Protein AF-A0A9D6FUD6-F1 (afdb_monomer)

Sequence (189 aa):
MKAAEKLMCVLVDCDWGKKNRDLMDQYRVKSYPTVVFADADGKQVEKMKERDAETVRAQIERVAARHTRAATVIDSWDKAQAVGKKEKRPVLYFFSVSNDASKRLETALGDRIVRKARAKFVLVRSEIKKESPDAVRFRVENSATAVVLVLDPREEKPEEKQYRLPPDARTPMAIRDWLDAVLKKFEEK

Structure (mmCIF, N/CA/C/O backbone):
data_AF-A0A9D6FUD6-F1
#
_entry.id   AF-A0A9D6FUD6-F1
#
loop_
_atom_site.group_PDB
_atom_site.id
_atom_site.type_symbol
_atom_site.label_atom_id
_atom_site.label_alt_id
_atom_site.label_comp_id
_atom_site.label_asym_id
_atom_site.label_entity_id
_atom_site.label_seq_id
_atom_site.pdbx_PDB_ins_code
_atom_site.Cartn_x
_atom_site.Cartn_y
_atom_site.Cartn_z
_atom_site.occupancy
_atom_site.B_iso_or_equiv
_atom_site.auth_seq_id
_atom_site.auth_comp_id
_atom_site.auth_asym_id
_atom_site.auth_atom_id
_atom_site.pdbx_PDB_model_num
ATOM 1 N N . MET A 1 1 ? 19.380 13.442 -6.121 1.00 43.19 1 MET A N 1
ATOM 2 C CA . MET A 1 1 ? 19.471 12.067 -6.665 1.00 43.19 1 MET A CA 1
ATOM 3 C C . MET A 1 1 ? 18.487 11.068 -6.015 1.00 43.19 1 MET A C 1
ATOM 5 O O . MET A 1 1 ? 18.811 9.900 -5.898 1.00 43.19 1 MET A O 1
ATOM 9 N N . LYS A 1 2 ? 17.243 11.448 -5.662 1.00 46.12 2 LYS A N 1
ATOM 10 C CA . LYS A 1 2 ? 16.277 10.519 -5.017 1.00 46.12 2 LYS A CA 1
ATOM 11 C C . LYS A 1 2 ? 15.481 9.618 -5.986 1.00 46.12 2 LYS A C 1
ATOM 13 O O . LYS A 1 2 ? 14.791 8.707 -5.547 1.00 46.12 2 LYS A O 1
ATOM 18 N N . ALA A 1 3 ? 15.533 9.873 -7.296 1.00 42.34 3 ALA A N 1
ATOM 19 C CA . ALA A 1 3 ? 14.790 9.089 -8.292 1.00 42.34 3 ALA A CA 1
ATOM 20 C C . ALA A 1 3 ? 15.472 7.751 -8.639 1.00 42.34 3 ALA A C 1
ATOM 22 O O . ALA A 1 3 ? 14.786 6.766 -8.896 1.00 42.34 3 ALA A O 1
ATOM 23 N N . ALA A 1 4 ? 16.809 7.705 -8.595 1.00 50.25 4 ALA A N 1
ATOM 24 C CA . ALA A 1 4 ? 17.592 6.513 -8.927 1.00 50.25 4 ALA A CA 1
ATOM 25 C C . ALA A 1 4 ? 17.364 5.351 -7.944 1.00 50.25 4 ALA A C 1
ATOM 27 O O . ALA A 1 4 ? 17.363 4.203 -8.361 1.00 50.25 4 ALA A O 1
ATOM 28 N N . GLU A 1 5 ? 17.066 5.638 -6.670 1.00 56.66 5 GLU A N 1
ATOM 29 C CA . GLU A 1 5 ? 16.774 4.621 -5.641 1.00 56.66 5 GLU A CA 1
ATOM 30 C C . GLU A 1 5 ? 15.541 3.755 -5.958 1.00 56.66 5 GLU A C 1
ATOM 32 O O . GLU A 1 5 ? 15.365 2.688 -5.376 1.00 56.66 5 GLU A O 1
ATOM 37 N N . LYS A 1 6 ? 14.670 4.203 -6.871 1.00 63.19 6 LYS A N 1
ATOM 38 C CA . LYS A 1 6 ? 13.444 3.492 -7.270 1.00 63.19 6 LYS A CA 1
ATOM 39 C C . LYS A 1 6 ? 13.566 2.782 -8.618 1.00 63.19 6 LYS A C 1
ATOM 41 O O . LYS A 1 6 ? 12.584 2.208 -9.087 1.00 63.19 6 LYS A O 1
ATOM 46 N N . LEU A 1 7 ? 14.735 2.849 -9.251 1.00 69.56 7 LEU A N 1
ATOM 47 C CA . LEU A 1 7 ? 14.994 2.289 -10.570 1.00 69.56 7 LEU A CA 1
ATOM 48 C C . LEU A 1 7 ? 15.981 1.138 -10.440 1.00 69.56 7 LEU A C 1
ATOM 50 O O . LEU A 1 7 ? 17.027 1.266 -9.812 1.00 69.56 7 LEU A O 1
ATOM 54 N N . MET A 1 8 ? 15.651 0.016 -11.068 1.00 78.62 8 MET A N 1
ATOM 55 C CA . MET A 1 8 ? 16.568 -1.106 -11.197 1.00 78.62 8 MET A CA 1
ATOM 56 C C . MET A 1 8 ? 17.149 -1.090 -12.607 1.00 78.62 8 MET A C 1
ATOM 58 O O . MET A 1 8 ? 16.421 -1.264 -13.584 1.00 78.62 8 MET A O 1
ATOM 62 N N . CYS A 1 9 ? 18.457 -0.873 -12.712 1.00 84.62 9 CYS A N 1
ATOM 63 C CA . CYS A 1 9 ? 19.166 -0.978 -13.980 1.00 84.62 9 CYS A CA 1
ATOM 64 C C . CYS A 1 9 ? 19.511 -2.445 -14.239 1.00 84.62 9 CYS A C 1
ATOM 66 O O . CYS A 1 9 ? 20.264 -3.048 -13.477 1.00 84.62 9 CYS A O 1
ATOM 68 N N . VAL A 1 10 ? 18.976 -3.005 -15.321 1.00 86.56 10 VAL A N 1
ATOM 69 C CA . VAL A 1 10 ? 19.297 -4.361 -15.776 1.00 86.56 10 VAL A CA 1
ATOM 70 C C . VAL A 1 10 ? 20.012 -4.253 -17.113 1.00 86.56 10 VAL A C 1
ATOM 72 O O . VAL A 1 10 ? 19.475 -3.689 -18.065 1.00 86.56 10 VAL A O 1
ATOM 75 N N . LEU A 1 11 ? 21.228 -4.789 -17.179 1.00 90.25 11 LEU A N 1
ATOM 76 C CA . LEU A 1 11 ? 21.989 -4.894 -18.416 1.00 90.25 11 LEU A CA 1
ATOM 77 C C . LEU A 1 11 ? 21.809 -6.298 -18.990 1.00 90.25 11 LEU A C 1
ATOM 79 O O . LEU A 1 11 ? 22.054 -7.287 -18.304 1.00 90.25 11 LEU A O 1
ATOM 83 N N . VAL A 1 12 ? 21.381 -6.374 -20.249 1.00 87.56 12 VAL A N 1
ATOM 84 C CA . VAL A 1 12 ? 21.186 -7.641 -20.961 1.00 87.56 12 VAL A CA 1
ATOM 85 C C . VAL A 1 12 ? 22.207 -7.731 -22.086 1.00 87.56 12 VAL A C 1
ATOM 87 O O . VAL A 1 12 ? 22.145 -6.972 -23.055 1.00 87.56 12 VAL A O 1
ATOM 90 N N . ASP A 1 13 ? 23.142 -8.670 -21.957 1.00 89.25 13 ASP A N 1
ATOM 91 C CA . ASP A 1 13 ? 24.074 -9.009 -23.029 1.00 89.25 13 ASP A CA 1
ATOM 92 C C . ASP A 1 13 ? 23.329 -9.772 -24.129 1.00 89.25 13 ASP A C 1
ATOM 94 O O . ASP A 1 13 ? 22.829 -10.877 -23.917 1.00 89.25 13 ASP A O 1
ATOM 98 N N . CYS A 1 14 ? 23.236 -9.160 -25.301 1.00 83.19 14 CYS A N 1
ATOM 99 C CA . CYS A 1 14 ? 22.593 -9.757 -26.463 1.00 83.19 14 CYS A CA 1
ATOM 100 C C . CYS A 1 14 ? 23.589 -10.492 -27.376 1.00 83.19 14 CYS A C 1
ATOM 102 O O . CYS A 1 14 ? 23.147 -11.178 -28.293 1.00 83.19 14 CYS A O 1
ATOM 104 N N . ASP A 1 15 ? 24.905 -10.329 -27.168 1.00 83.88 15 ASP A N 1
ATOM 105 C CA . ASP A 1 15 ? 26.002 -10.872 -27.989 1.00 83.88 15 ASP A CA 1
ATOM 106 C C . ASP A 1 15 ? 25.659 -10.975 -29.489 1.00 83.88 15 ASP A C 1
ATOM 108 O O . ASP A 1 15 ? 25.590 -12.063 -30.061 1.00 83.88 15 ASP A O 1
ATOM 112 N N . TRP A 1 16 ? 25.321 -9.841 -30.116 1.00 76.19 16 TRP A N 1
ATOM 113 C CA . TRP A 1 16 ? 24.935 -9.773 -31.538 1.00 76.19 16 TRP A CA 1
AT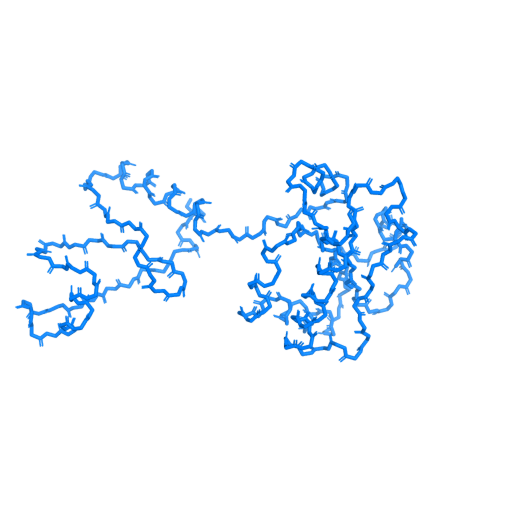OM 114 C C . TRP A 1 16 ? 23.818 -10.748 -31.952 1.00 76.19 16 TRP A C 1
ATOM 116 O O . TRP A 1 16 ? 23.803 -11.281 -33.061 1.00 76.19 16 TRP A O 1
ATOM 126 N N . GLY A 1 17 ? 22.874 -11.006 -31.051 1.00 72.44 17 GLY A N 1
ATOM 127 C CA . GLY A 1 17 ? 21.794 -11.957 -31.260 1.00 72.44 17 GLY A CA 1
ATOM 128 C C . GLY A 1 17 ? 22.189 -13.407 -31.007 1.00 72.44 17 GLY A C 1
ATOM 129 O O . GLY A 1 17 ? 21.528 -14.290 -31.537 1.00 72.44 17 GLY A O 1
ATOM 130 N N . LYS A 1 18 ? 23.244 -13.706 -30.246 1.00 82.88 18 LYS A N 1
ATOM 131 C CA . LYS A 1 18 ? 23.592 -15.085 -29.845 1.00 82.88 18 LYS A CA 1
ATOM 132 C C . LYS A 1 18 ? 23.085 -15.447 -28.452 1.00 82.88 18 LYS A C 1
ATOM 134 O O . LYS A 1 18 ? 22.844 -16.622 -28.190 1.00 82.88 18 LYS A O 1
ATOM 139 N N . LYS A 1 19 ? 22.879 -14.457 -27.583 1.00 87.00 19 LYS A N 1
ATOM 140 C CA . LYS A 1 19 ? 22.374 -14.635 -26.214 1.00 87.00 19 LYS A CA 1
ATOM 141 C C . LYS A 1 19 ? 21.053 -13.900 -26.025 1.00 87.00 19 LYS A C 1
ATOM 143 O O . LYS A 1 19 ? 20.823 -12.884 -26.674 1.00 87.00 19 LYS A O 1
ATOM 148 N N . ASN A 1 20 ? 20.210 -14.405 -25.120 1.00 89.56 20 ASN A N 1
ATOM 149 C CA . ASN A 1 20 ? 18.960 -13.753 -24.703 1.00 89.56 20 ASN A CA 1
ATOM 150 C C . ASN A 1 20 ? 18.047 -13.352 -25.885 1.00 89.56 20 ASN A C 1
ATOM 152 O O . ASN A 1 20 ? 17.456 -12.269 -25.892 1.00 89.56 20 ASN A O 1
ATOM 156 N N . ARG A 1 21 ? 17.977 -14.204 -26.923 1.00 89.19 21 ARG A N 1
ATOM 157 C CA . ARG A 1 21 ? 17.174 -13.954 -28.13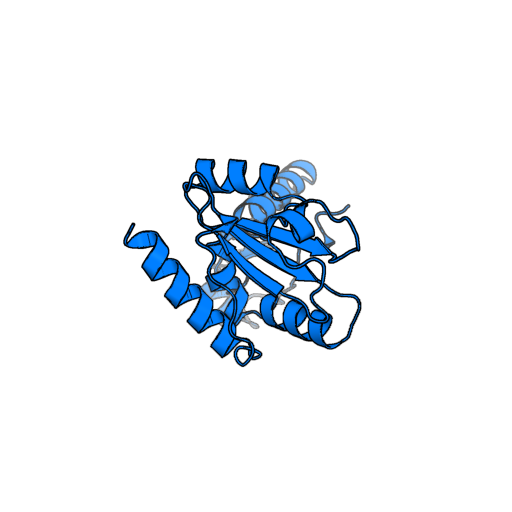7 1.00 89.19 21 ARG A CA 1
ATOM 158 C C . ARG A 1 21 ? 15.698 -13.741 -27.816 1.00 89.19 21 ARG A C 1
ATOM 160 O O . ARG A 1 21 ? 15.069 -12.868 -28.393 1.00 89.19 21 ARG A O 1
ATOM 167 N N . ASP A 1 22 ? 15.182 -14.497 -26.858 1.00 90.56 22 ASP A N 1
ATOM 168 C CA . ASP A 1 22 ? 13.833 -14.375 -26.315 1.00 90.56 22 ASP A CA 1
ATOM 169 C C . ASP A 1 22 ? 13.545 -12.960 -25.791 1.00 90.56 22 ASP A C 1
ATOM 171 O O . ASP A 1 22 ? 12.539 -12.354 -26.161 1.00 90.56 22 ASP A O 1
ATOM 175 N N . LEU A 1 23 ? 14.463 -12.386 -25.007 1.00 89.56 23 LEU A N 1
ATOM 176 C CA . LEU A 1 23 ? 14.340 -11.012 -24.519 1.00 89.56 23 LEU A CA 1
ATOM 177 C C . LEU A 1 23 ? 14.492 -9.995 -25.658 1.00 89.56 23 LEU A C 1
ATOM 179 O O . LEU A 1 23 ? 13.765 -9.000 -25.698 1.00 89.56 23 LEU A O 1
ATOM 183 N N . MET A 1 24 ? 15.396 -10.233 -26.613 1.00 91.62 24 MET A N 1
ATOM 184 C CA . MET A 1 24 ? 15.522 -9.373 -27.794 1.00 91.62 24 MET A CA 1
ATOM 185 C C . MET A 1 24 ? 14.231 -9.325 -28.610 1.00 91.62 24 MET A C 1
ATOM 187 O O . MET A 1 24 ? 13.814 -8.237 -29.014 1.00 91.62 24 MET A O 1
ATOM 191 N N . ASP A 1 25 ? 13.590 -10.471 -28.820 1.00 90.50 25 ASP A N 1
ATOM 192 C CA . ASP A 1 25 ? 12.333 -10.583 -29.551 1.00 90.50 25 ASP A CA 1
ATOM 193 C C . ASP A 1 25 ? 11.188 -9.936 -28.763 1.00 90.50 25 ASP A C 1
ATOM 195 O O . ASP A 1 25 ? 10.468 -9.086 -29.302 1.00 90.50 25 ASP A O 1
ATOM 199 N N . GLN A 1 26 ? 11.079 -10.238 -27.461 1.00 89.81 26 GLN A N 1
ATOM 200 C CA . GLN A 1 26 ? 10.089 -9.652 -26.549 1.00 89.81 26 GLN A CA 1
ATOM 201 C C . GLN A 1 26 ? 10.134 -8.120 -26.572 1.00 89.81 26 GLN A C 1
ATOM 203 O O . GLN A 1 26 ? 9.099 -7.460 -26.696 1.00 89.81 26 GLN A O 1
ATOM 208 N N . TYR A 1 27 ? 11.333 -7.543 -26.489 1.00 93.19 27 TYR A N 1
ATOM 209 C CA . TYR A 1 27 ? 11.537 -6.095 -26.469 1.00 93.19 27 TYR A CA 1
ATOM 210 C C . TYR A 1 27 ? 11.788 -5.492 -27.857 1.00 93.19 27 TYR A C 1
ATOM 212 O O . TYR A 1 27 ? 12.014 -4.283 -27.992 1.00 93.19 27 TYR A O 1
ATOM 220 N N . ARG A 1 28 ? 11.716 -6.296 -28.924 1.00 91.56 28 ARG A N 1
ATOM 221 C CA . ARG A 1 28 ? 11.938 -5.892 -30.322 1.00 91.56 28 ARG A CA 1
ATOM 222 C C . ARG A 1 28 ? 13.239 -5.098 -30.499 1.00 91.56 28 ARG A C 1
ATOM 224 O O . ARG A 1 28 ? 13.215 -3.970 -31.011 1.00 91.56 28 ARG A O 1
ATOM 231 N N . VAL A 1 29 ? 14.350 -5.620 -29.994 1.00 90.75 29 VAL A N 1
ATOM 232 C CA . VAL A 1 29 ? 15.679 -4.999 -30.086 1.00 90.75 29 VAL A CA 1
ATOM 233 C C . VAL A 1 29 ? 16.227 -5.209 -31.498 1.00 90.75 29 VAL A C 1
ATOM 235 O O . VAL A 1 29 ? 16.479 -6.335 -31.905 1.00 90.75 29 VAL A O 1
ATOM 238 N N . LYS A 1 30 ? 16.388 -4.118 -32.259 1.00 88.56 30 LYS A N 1
ATOM 239 C CA . LYS A 1 30 ? 16.867 -4.149 -33.658 1.00 88.56 30 LYS A CA 1
ATOM 240 C C . LYS A 1 30 ? 18.259 -3.546 -33.852 1.00 88.56 30 LYS A C 1
ATOM 242 O O . LYS A 1 30 ? 18.863 -3.728 -34.901 1.00 88.56 30 LYS A O 1
ATOM 247 N N . SER A 1 31 ? 18.745 -2.792 -32.872 1.00 88.50 31 SER A N 1
ATOM 248 C CA . SER A 1 31 ? 20.039 -2.115 -32.910 1.00 88.50 31 SER A CA 1
ATOM 249 C C . SER A 1 31 ? 20.580 -1.929 -31.495 1.00 88.50 31 SER A C 1
ATOM 251 O O . SER A 1 31 ? 19.843 -2.035 -30.509 1.00 88.50 31 SER A O 1
ATOM 253 N N . TYR A 1 32 ? 21.876 -1.651 -31.392 1.00 88.12 32 TYR A N 1
ATOM 254 C CA . TYR A 1 32 ? 22.571 -1.517 -30.116 1.00 88.12 32 TYR A CA 1
ATOM 255 C C . TYR A 1 32 ? 23.221 -0.128 -29.976 1.00 88.12 32 TYR A C 1
ATOM 257 O O . TYR A 1 32 ? 23.707 0.417 -30.967 1.00 88.12 32 TYR A O 1
ATOM 265 N N . PRO A 1 33 ? 23.273 0.450 -28.759 1.00 89.12 33 PRO A N 1
ATOM 266 C CA . PRO A 1 33 ? 22.489 0.075 -27.581 1.00 89.12 33 PRO A CA 1
ATOM 267 C C . PRO A 1 33 ? 21.002 0.454 -27.734 1.00 89.12 33 PRO A C 1
ATOM 269 O O . PRO A 1 33 ? 20.679 1.523 -28.259 1.00 89.12 33 PRO A O 1
ATOM 272 N N . THR A 1 34 ? 20.109 -0.399 -27.221 1.00 91.19 34 THR A N 1
ATOM 273 C CA . THR A 1 34 ? 18.678 -0.101 -27.027 1.00 91.19 34 THR A CA 1
ATOM 274 C C . THR A 1 34 ? 18.387 -0.060 -25.530 1.00 91.19 34 THR A C 1
ATOM 276 O O . THR A 1 34 ? 18.654 -1.032 -24.830 1.00 91.19 34 THR A O 1
ATOM 279 N N . VAL A 1 35 ? 17.814 1.043 -25.043 1.00 92.88 35 VAL A N 1
ATOM 280 C CA . VAL A 1 35 ? 17.357 1.171 -23.651 1.00 92.88 35 VAL A CA 1
ATOM 281 C C . VAL A 1 35 ? 15.838 1.079 -23.618 1.00 92.88 35 VAL A C 1
ATOM 283 O O . VAL A 1 35 ? 15.136 1.787 -24.349 1.00 92.88 35 VAL A O 1
ATOM 286 N N . VAL A 1 36 ? 15.338 0.189 -22.767 1.00 93.12 36 VAL A N 1
ATOM 287 C CA . VAL A 1 36 ? 13.915 -0.092 -22.606 1.00 93.12 36 VAL A CA 1
ATOM 288 C C . VAL A 1 36 ? 13.519 0.184 -21.167 1.00 93.12 36 VAL A C 1
ATOM 290 O O . VAL A 1 36 ? 14.191 -0.246 -20.235 1.00 93.12 36 VAL A O 1
ATOM 293 N N . PHE A 1 37 ? 12.405 0.881 -20.996 1.00 91.50 37 PHE A N 1
ATOM 294 C CA . PHE A 1 37 ? 11.730 1.002 -19.720 1.00 91.50 37 PHE A CA 1
ATOM 295 C C . PHE A 1 37 ? 10.680 -0.100 -19.622 1.00 91.50 37 PHE A C 1
ATOM 297 O O . PHE A 1 37 ? 9.814 -0.214 -20.497 1.00 91.50 37 PHE A O 1
ATOM 304 N N . ALA A 1 38 ? 10.742 -0.891 -18.557 1.00 89.25 38 ALA A N 1
ATOM 305 C CA . ALA A 1 38 ? 9.766 -1.927 -18.247 1.00 89.25 38 ALA A CA 1
ATOM 306 C C . ALA A 1 38 ? 9.099 -1.651 -16.893 1.00 89.25 38 ALA A C 1
ATOM 308 O O . ALA A 1 38 ? 9.692 -1.014 -16.019 1.00 89.25 38 ALA A O 1
ATOM 309 N N . ASP A 1 39 ? 7.858 -2.105 -16.732 1.00 84.19 39 ASP A N 1
ATOM 310 C CA . ASP A 1 39 ? 7.190 -2.114 -15.432 1.00 84.19 39 ASP A CA 1
ATOM 311 C C . ASP A 1 39 ? 7.641 -3.301 -14.559 1.00 84.19 39 ASP A C 1
ATOM 313 O O . ASP A 1 39 ? 8.484 -4.114 -14.941 1.00 84.19 39 ASP A O 1
ATOM 317 N N . ALA A 1 40 ? 7.078 -3.399 -13.352 1.00 78.94 40 ALA A N 1
ATOM 318 C CA . ALA A 1 40 ? 7.427 -4.441 -12.388 1.00 78.94 40 ALA A CA 1
ATOM 319 C C . ALA A 1 40 ? 7.023 -5.866 -12.816 1.00 78.94 40 ALA A C 1
ATOM 321 O O . ALA A 1 40 ? 7.523 -6.825 -12.231 1.00 78.94 40 ALA A O 1
ATOM 322 N N . ASP A 1 41 ? 6.127 -6.011 -13.798 1.00 76.38 41 ASP A N 1
ATOM 323 C CA . ASP A 1 41 ? 5.726 -7.302 -14.365 1.00 76.38 41 ASP A CA 1
ATOM 324 C C . ASP A 1 41 ? 6.567 -7.639 -15.627 1.00 76.38 41 ASP A C 1
ATOM 326 O O . ASP A 1 41 ? 6.327 -8.651 -16.282 1.00 76.38 41 ASP A O 1
ATOM 330 N N . GLY A 1 42 ? 7.573 -6.817 -15.972 1.00 81.12 42 GLY A N 1
ATOM 331 C CA . GLY A 1 42 ? 8.452 -7.025 -17.129 1.00 81.12 42 GLY A CA 1
ATOM 332 C C . GLY A 1 42 ? 7.824 -6.620 -18.464 1.00 81.12 42 GLY A C 1
ATOM 333 O O . GLY A 1 42 ? 8.332 -6.969 -19.531 1.00 81.12 42 GLY A O 1
ATOM 334 N N . LYS A 1 43 ? 6.709 -5.882 -18.445 1.00 86.75 43 LYS A N 1
ATOM 335 C CA . LYS A 1 43 ? 6.096 -5.376 -19.670 1.00 86.75 43 LYS A CA 1
ATOM 336 C C . LYS A 1 43 ? 6.798 -4.092 -20.084 1.00 86.75 43 LYS A C 1
ATOM 338 O O . LYS A 1 43 ? 6.934 -3.160 -19.294 1.00 86.75 43 LYS A O 1
ATOM 343 N N . GLN A 1 44 ? 7.203 -4.016 -21.350 1.00 91.25 44 GLN A N 1
ATOM 344 C CA . GLN A 1 44 ? 7.734 -2.781 -21.915 1.00 91.25 44 GLN A CA 1
ATOM 345 C C . GLN A 1 44 ? 6.698 -1.654 -21.815 1.00 91.25 44 GLN A C 1
ATOM 347 O O . GLN A 1 44 ? 5.609 -1.759 -22.383 1.00 91.25 44 GLN A O 1
ATOM 352 N N . VAL A 1 45 ? 7.074 -0.557 -21.161 1.00 90.81 45 VAL A N 1
ATOM 353 C CA . VAL A 1 45 ? 6.265 0.666 -21.088 1.00 90.81 45 VAL A CA 1
ATOM 354 C C . VAL A 1 45 ? 6.732 1.709 -22.095 1.00 90.81 45 VAL A C 1
ATOM 356 O O . VAL A 1 45 ? 5.907 2.370 -22.719 1.00 90.81 45 VAL A O 1
ATOM 359 N N . GLU A 1 46 ? 8.044 1.830 -22.317 1.00 91.75 46 GLU A N 1
ATOM 360 C CA . GLU A 1 46 ? 8.595 2.778 -23.287 1.00 91.75 46 GLU A CA 1
ATOM 361 C C . GLU A 1 46 ? 10.003 2.375 -23.754 1.00 91.75 46 GLU A C 1
ATOM 363 O O . GLU A 1 46 ? 10.687 1.591 -23.101 1.00 91.75 46 GLU A O 1
ATOM 368 N N . LYS A 1 47 ? 10.455 2.927 -24.885 1.00 92.69 47 LYS A N 1
ATOM 369 C CA . LYS A 1 47 ? 11.860 2.906 -25.315 1.00 92.69 47 LYS A CA 1
ATOM 370 C C . LYS A 1 47 ? 12.464 4.295 -25.169 1.00 92.69 47 LYS A C 1
ATOM 372 O O . LYS A 1 47 ? 11.777 5.297 -25.379 1.00 92.69 47 LYS A O 1
ATOM 377 N N . MET A 1 48 ? 13.740 4.353 -24.815 1.00 91.56 48 MET A N 1
ATOM 378 C CA . MET A 1 48 ? 14.478 5.611 -24.783 1.00 91.56 48 MET A CA 1
ATOM 379 C C . MET A 1 48 ? 14.550 6.197 -26.196 1.00 91.56 48 MET A C 1
ATOM 381 O O . MET A 1 48 ? 14.892 5.481 -27.139 1.00 91.56 48 MET A O 1
ATOM 385 N N . LYS A 1 49 ? 14.174 7.469 -26.344 1.00 87.25 49 LYS A N 1
ATOM 386 C CA . LYS A 1 49 ? 14.094 8.125 -27.660 1.00 87.25 49 LYS A CA 1
ATOM 387 C C . LYS A 1 49 ? 15.384 8.843 -28.030 1.00 87.25 49 LYS A C 1
ATOM 389 O O . LYS A 1 49 ? 15.821 8.768 -29.172 1.00 87.25 49 LYS A O 1
ATOM 394 N N . GLU A 1 50 ? 15.989 9.500 -27.051 1.00 89.38 50 GLU A N 1
ATOM 395 C CA . GLU A 1 50 ? 17.147 10.371 -27.228 1.00 89.38 50 GLU A CA 1
ATOM 396 C C . GLU A 1 50 ? 18.237 10.004 -26.221 1.00 89.38 50 GLU A C 1
ATOM 398 O O . GLU A 1 50 ? 18.001 9.234 -25.289 1.00 89.38 50 GLU A O 1
ATOM 403 N N . ARG A 1 51 ? 19.460 10.484 -26.459 1.00 86.38 51 ARG A N 1
ATOM 404 C CA .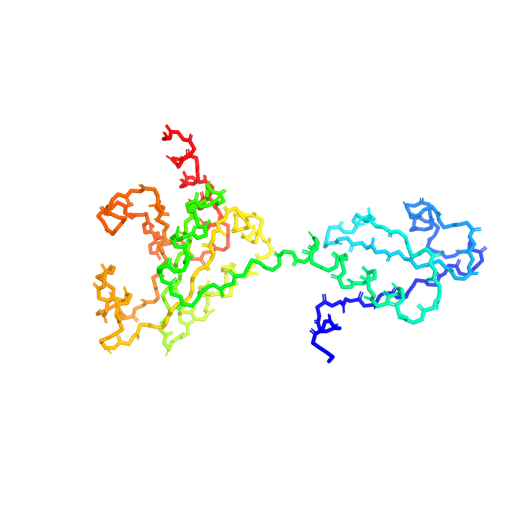 ARG A 1 51 ? 20.643 10.136 -25.653 1.00 86.38 51 ARG A CA 1
ATOM 405 C C . ARG A 1 51 ? 21.219 11.317 -24.884 1.00 86.38 51 ARG A C 1
ATOM 407 O O . ARG A 1 51 ? 22.214 11.136 -24.187 1.00 86.38 51 ARG A O 1
ATOM 414 N N . ASP A 1 52 ? 20.639 12.505 -25.017 1.00 91.75 52 ASP A N 1
ATOM 415 C CA . ASP A 1 52 ? 21.081 13.642 -24.227 1.00 91.75 52 ASP A CA 1
ATOM 416 C C . ASP A 1 52 ? 20.664 13.458 -22.759 1.00 91.75 52 ASP A C 1
ATOM 418 O O . ASP A 1 52 ? 19.624 12.877 -22.436 1.00 91.75 52 ASP A O 1
ATOM 422 N N . ALA A 1 53 ? 21.519 13.915 -21.849 1.00 86.25 53 ALA A N 1
ATOM 423 C CA . ALA A 1 53 ? 21.353 13.631 -20.431 1.00 86.25 53 ALA A CA 1
ATOM 424 C C . ALA A 1 53 ? 20.075 14.255 -19.841 1.00 86.25 53 ALA A C 1
ATOM 426 O O . ALA A 1 53 ? 19.469 13.663 -18.943 1.00 86.25 53 ALA A O 1
ATOM 427 N N . GLU A 1 54 ? 19.653 15.423 -20.332 1.00 88.00 54 GLU A N 1
ATOM 428 C CA . GLU A 1 54 ? 18.491 16.140 -19.803 1.00 88.00 54 GLU A CA 1
ATOM 429 C C . GLU A 1 54 ? 17.177 15.475 -20.222 1.00 88.00 54 GLU A C 1
ATOM 431 O O . GLU A 1 54 ? 16.335 15.193 -19.366 1.00 88.00 54 GLU A O 1
ATOM 436 N N . THR A 1 55 ? 17.023 15.120 -21.497 1.00 86.94 55 THR A N 1
ATOM 437 C CA . THR A 1 55 ? 15.848 14.410 -22.014 1.00 86.94 55 THR A CA 1
ATOM 438 C C . THR A 1 55 ? 15.764 13.007 -21.444 1.00 86.94 55 THR A C 1
ATOM 440 O O . THR A 1 55 ? 14.676 12.571 -21.062 1.00 86.94 55 THR A O 1
ATOM 443 N N . VAL A 1 56 ? 16.893 12.299 -21.311 1.00 88.81 56 VAL A N 1
ATOM 444 C CA . VAL A 1 56 ? 16.915 10.979 -20.664 1.00 88.81 56 VAL A CA 1
ATOM 445 C C . VAL A 1 56 ? 16.435 11.097 -19.223 1.00 88.81 56 VAL A C 1
ATOM 447 O O . VAL A 1 56 ? 15.561 10.336 -18.802 1.00 88.81 56 VAL A O 1
ATOM 450 N N . ARG A 1 57 ? 16.936 12.082 -18.471 1.00 86.69 57 ARG A N 1
ATOM 451 C CA . ARG A 1 57 ? 16.486 12.332 -17.101 1.00 86.69 57 ARG A CA 1
ATOM 452 C C . ARG A 1 57 ? 14.991 12.655 -17.046 1.00 86.69 57 ARG A C 1
ATOM 454 O O . ARG A 1 57 ? 14.278 12.039 -16.255 1.00 86.69 57 ARG A O 1
ATOM 461 N N . ALA A 1 58 ? 14.505 13.568 -17.884 1.00 87.56 58 ALA A N 1
ATOM 462 C CA . ALA A 1 58 ? 13.092 13.941 -17.925 1.00 87.56 58 ALA A CA 1
ATOM 463 C C . ALA A 1 58 ? 12.196 12.746 -18.296 1.00 87.56 58 ALA A C 1
ATOM 465 O O . ALA A 1 58 ? 11.127 12.546 -17.710 1.00 87.56 58 ALA A O 1
ATOM 466 N N . GLN A 1 59 ? 12.643 11.905 -19.232 1.00 89.25 59 GLN A N 1
ATOM 467 C CA . GLN A 1 59 ? 11.942 10.686 -19.618 1.00 89.25 59 GLN A CA 1
ATOM 468 C C . GLN A 1 59 ? 11.892 9.688 -18.456 1.00 89.25 59 GLN A C 1
ATOM 470 O O . GLN A 1 59 ? 10.812 9.173 -18.162 1.00 89.25 59 GLN A O 1
ATOM 475 N N . ILE A 1 60 ? 13.015 9.461 -17.766 1.00 87.00 60 ILE A N 1
ATOM 476 C CA . ILE A 1 60 ? 13.087 8.608 -16.575 1.00 87.00 60 ILE A CA 1
ATOM 477 C C . ILE A 1 60 ? 12.115 9.103 -15.500 1.00 87.00 60 ILE A C 1
ATOM 479 O O . ILE A 1 60 ? 11.306 8.320 -15.003 1.00 87.00 60 ILE A O 1
ATOM 483 N N . GLU A 1 61 ? 12.157 10.393 -15.158 1.00 84.00 61 GLU A N 1
ATOM 484 C CA . GLU A 1 61 ? 11.296 10.985 -14.129 1.00 84.00 61 GLU A CA 1
ATOM 485 C C . GLU A 1 61 ? 9.810 10.835 -14.492 1.00 84.00 61 GLU A C 1
ATOM 487 O O . GLU A 1 61 ? 8.996 10.434 -13.657 1.00 84.00 61 GLU A O 1
ATOM 492 N N . ARG A 1 62 ? 9.452 11.059 -15.761 1.00 85.38 62 ARG A N 1
ATOM 493 C CA . ARG A 1 62 ? 8.083 10.891 -16.265 1.00 85.38 62 ARG A CA 1
ATOM 494 C C . ARG A 1 62 ? 7.620 9.433 -16.240 1.00 85.38 62 ARG A C 1
ATOM 496 O O . ARG A 1 62 ? 6.485 9.161 -15.843 1.00 85.38 62 ARG A O 1
ATOM 503 N N . VAL A 1 63 ? 8.461 8.498 -16.684 1.00 84.81 63 VAL A N 1
ATOM 504 C CA . VAL A 1 63 ? 8.154 7.058 -16.673 1.00 84.81 63 VAL A CA 1
ATOM 505 C C . VAL A 1 63 ? 7.998 6.574 -15.236 1.00 84.81 63 VAL A C 1
ATOM 507 O O . VAL A 1 63 ? 7.002 5.924 -14.917 1.00 84.81 63 VAL A O 1
ATOM 510 N N . ALA A 1 64 ? 8.912 6.960 -14.346 1.00 79.19 64 ALA A N 1
ATOM 511 C CA . ALA A 1 64 ? 8.809 6.673 -12.925 1.00 79.19 64 ALA A CA 1
ATOM 512 C C . ALA A 1 64 ? 7.500 7.239 -12.350 1.00 79.19 64 ALA A C 1
ATOM 514 O O . ALA A 1 64 ? 6.722 6.490 -11.769 1.00 79.19 64 ALA A O 1
ATOM 515 N N . ALA A 1 65 ? 7.159 8.507 -12.576 1.00 73.25 65 ALA A N 1
ATOM 516 C CA . ALA A 1 65 ? 5.909 9.078 -12.063 1.00 73.25 65 ALA A CA 1
ATOM 517 C C . ALA A 1 65 ? 4.647 8.318 -12.528 1.00 73.25 65 ALA A C 1
ATOM 519 O O . ALA A 1 65 ? 3.682 8.191 -11.774 1.00 73.25 65 ALA A O 1
ATOM 520 N N . ARG A 1 66 ? 4.649 7.785 -13.757 1.00 74.56 66 ARG A N 1
ATOM 521 C CA . ARG A 1 66 ? 3.514 7.035 -14.321 1.00 74.56 66 ARG A CA 1
ATOM 522 C C . ARG A 1 66 ? 3.445 5.583 -13.850 1.00 74.56 66 ARG A C 1
ATOM 524 O O . ARG A 1 66 ? 2.344 5.075 -13.647 1.00 74.56 66 ARG A O 1
ATOM 531 N N . HIS A 1 67 ? 4.592 4.927 -13.683 1.00 72.31 67 HIS A N 1
ATOM 532 C CA . HIS A 1 67 ? 4.671 3.473 -13.496 1.00 72.31 67 HIS A CA 1
ATOM 533 C C . HIS A 1 67 ? 5.176 3.050 -12.114 1.00 72.31 67 HIS A C 1
ATOM 535 O O . HIS A 1 67 ? 4.751 2.019 -11.599 1.00 72.31 67 HIS A O 1
ATOM 541 N N . THR A 1 68 ? 5.967 3.881 -11.436 1.00 60.84 68 THR A N 1
ATOM 542 C CA . THR A 1 68 ? 6.132 3.803 -9.980 1.00 60.84 68 THR A CA 1
ATOM 543 C C . THR A 1 68 ? 5.013 4.582 -9.298 1.00 60.84 68 THR A C 1
ATOM 545 O O . THR A 1 68 ? 5.244 5.572 -8.610 1.00 60.84 68 THR A O 1
ATOM 548 N N . ARG A 1 69 ? 3.769 4.094 -9.407 1.00 53.59 69 ARG A N 1
ATOM 549 C CA . ARG A 1 69 ? 2.755 4.399 -8.385 1.00 53.59 69 ARG A CA 1
ATOM 550 C C . ARG A 1 69 ? 3.134 3.653 -7.105 1.00 53.59 69 ARG A C 1
ATOM 552 O O . ARG A 1 69 ? 2.457 2.725 -6.670 1.00 53.59 69 ARG A O 1
ATOM 559 N N . ALA A 1 70 ? 4.242 4.053 -6.484 1.00 52.62 70 ALA A N 1
ATOM 560 C CA . ALA A 1 70 ? 4.345 3.908 -5.048 1.00 52.62 70 ALA A CA 1
ATOM 561 C C . ALA A 1 70 ? 3.180 4.737 -4.516 1.00 52.62 70 ALA A C 1
ATOM 563 O O . ALA A 1 70 ? 3.182 5.954 -4.673 1.00 52.62 70 ALA A O 1
ATOM 564 N N . ALA A 1 71 ? 2.134 4.067 -4.039 1.00 56.59 71 ALA A N 1
ATOM 565 C CA . ALA A 1 71 ? 0.997 4.742 -3.448 1.00 56.59 71 ALA A CA 1
ATOM 566 C C . ALA A 1 71 ? 1.535 5.767 -2.445 1.00 56.59 71 ALA A C 1
ATOM 568 O O . ALA A 1 71 ? 2.246 5.392 -1.510 1.00 56.59 71 ALA A O 1
ATOM 569 N N . THR A 1 72 ? 1.302 7.051 -2.725 1.00 63.97 72 THR A N 1
ATOM 570 C CA . THR A 1 72 ? 1.767 8.138 -1.873 1.00 63.97 72 THR A CA 1
ATOM 571 C C . THR A 1 72 ? 1.164 7.902 -0.502 1.00 63.97 72 THR A C 1
ATOM 573 O O . THR A 1 72 ? -0.056 7.918 -0.355 1.00 63.97 72 THR A O 1
ATOM 576 N N . VAL A 1 73 ? 2.018 7.596 0.471 1.00 78.56 73 VAL A N 1
ATOM 577 C CA . VAL A 1 73 ? 1.595 7.462 1.859 1.00 78.56 73 VAL A CA 1
ATOM 578 C C . VAL A 1 73 ? 1.398 8.876 2.379 1.00 78.56 73 VAL A C 1
ATOM 580 O O . VAL A 1 73 ? 2.342 9.663 2.418 1.00 78.56 73 VAL A O 1
ATOM 583 N N . ILE A 1 74 ? 0.154 9.202 2.696 1.00 87.56 74 ILE A N 1
ATOM 584 C CA . ILE A 1 74 ? -0.260 10.479 3.262 1.00 87.56 74 ILE A CA 1
ATOM 585 C C . ILE A 1 74 ? -0.085 10.408 4.785 1.00 87.56 74 ILE A C 1
ATOM 587 O O . ILE A 1 74 ? -0.197 9.341 5.389 1.00 87.56 74 ILE A O 1
ATOM 591 N N . ASP A 1 75 ? 0.246 11.543 5.390 1.00 84.19 75 ASP A N 1
ATOM 592 C CA . ASP A 1 75 ? 0.634 11.685 6.796 1.00 84.19 75 ASP A CA 1
ATOM 593 C C . ASP A 1 75 ? -0.521 12.070 7.736 1.00 84.19 75 ASP A C 1
ATOM 595 O O . ASP A 1 75 ? -0.331 12.058 8.950 1.00 84.19 75 ASP A O 1
ATOM 599 N N . SER A 1 76 ? -1.707 12.391 7.206 1.00 88.56 76 SER A N 1
ATOM 600 C CA . SER A 1 76 ? -2.893 12.721 8.004 1.00 88.56 76 SER A CA 1
ATOM 601 C C . SER A 1 76 ? -4.203 12.299 7.343 1.00 88.56 76 SER A C 1
ATOM 603 O O . SER A 1 76 ? -4.296 12.189 6.111 1.00 88.56 76 SER A O 1
ATOM 605 N N . TRP A 1 77 ? -5.244 12.128 8.162 1.00 92.00 77 TRP A N 1
ATOM 606 C CA . TRP A 1 77 ? -6.592 11.864 7.667 1.00 92.00 77 TRP A CA 1
ATOM 607 C C . TRP A 1 77 ? -7.105 12.959 6.726 1.00 92.00 77 TRP A C 1
ATOM 609 O O . TRP A 1 77 ? -7.584 12.640 5.643 1.00 92.00 77 TRP A O 1
ATOM 619 N N . ASP A 1 78 ? -7.003 14.238 7.093 1.00 92.06 78 ASP A N 1
ATOM 620 C CA . ASP A 1 78 ? -7.674 15.313 6.343 1.00 92.06 78 ASP A CA 1
ATOM 621 C C . ASP A 1 78 ? -7.166 15.416 4.898 1.00 92.06 78 ASP A C 1
ATOM 623 O O . ASP A 1 78 ? -7.945 15.539 3.947 1.00 92.06 78 ASP A O 1
ATOM 627 N N . LYS A 1 79 ? -5.848 15.272 4.706 1.00 91.75 79 LYS A N 1
ATOM 628 C CA . LYS A 1 79 ? -5.245 15.211 3.368 1.00 91.75 79 LYS A CA 1
ATOM 629 C C . LYS A 1 79 ? -5.719 13.972 2.612 1.00 91.75 79 LYS A C 1
ATOM 631 O O . LYS A 1 79 ? -6.037 14.054 1.425 1.00 91.75 79 LYS A O 1
ATOM 636 N N . ALA A 1 80 ? -5.785 12.827 3.286 1.00 93.00 80 ALA A N 1
ATOM 637 C CA . ALA A 1 80 ? -6.211 11.579 2.673 1.00 93.00 80 ALA A CA 1
ATOM 638 C C . ALA A 1 80 ? -7.688 11.583 2.291 1.00 93.00 80 ALA A C 1
ATOM 640 O O . ALA A 1 80 ? -8.040 11.068 1.234 1.00 93.00 80 ALA A O 1
ATOM 641 N N . GLN A 1 81 ? -8.537 12.219 3.095 1.00 94.19 81 GLN A N 1
ATOM 642 C CA . GLN A 1 81 ? -9.947 12.410 2.802 1.00 94.19 81 GLN A CA 1
ATOM 643 C C . GLN A 1 81 ? -10.126 13.302 1.575 1.00 94.19 81 GLN A C 1
ATOM 645 O O . GLN A 1 81 ? -10.897 12.957 0.681 1.00 94.19 81 GLN A O 1
ATOM 650 N N . ALA A 1 82 ? -9.392 14.415 1.487 1.00 92.75 82 ALA A N 1
ATOM 651 C CA . ALA A 1 82 ? -9.440 15.296 0.323 1.00 92.75 82 ALA A CA 1
ATOM 652 C C . ALA A 1 82 ? -9.025 14.562 -0.966 1.00 92.75 82 ALA A C 1
ATOM 654 O O . ALA A 1 82 ? -9.722 14.639 -1.981 1.00 92.75 82 ALA A O 1
ATOM 655 N N . VAL A 1 83 ? -7.930 13.794 -0.915 1.00 90.88 83 VAL A N 1
ATOM 656 C CA . VAL A 1 83 ? -7.470 12.973 -2.047 1.00 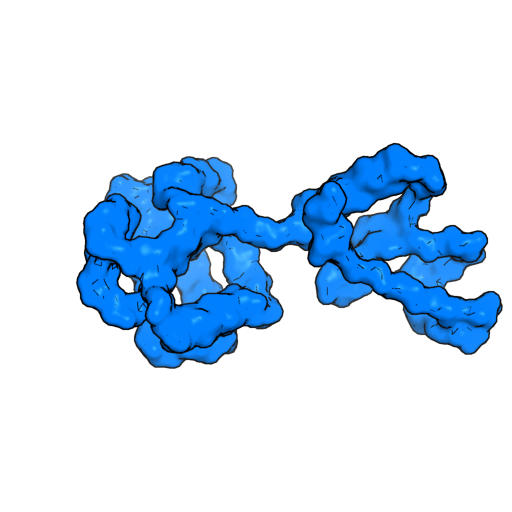90.88 83 VAL A CA 1
ATOM 657 C C . VAL A 1 83 ? -8.477 11.870 -2.371 1.00 90.88 83 VAL A C 1
ATOM 659 O O . VAL A 1 83 ? -8.835 11.699 -3.532 1.00 90.88 83 VAL A O 1
ATOM 662 N N . GLY A 1 84 ? -8.989 11.164 -1.365 1.00 92.19 84 GLY A N 1
ATOM 663 C CA . GLY A 1 84 ? -9.965 10.089 -1.528 1.00 92.19 84 GLY A CA 1
ATOM 664 C C . GLY A 1 84 ? -11.280 10.566 -2.146 1.00 92.19 84 GLY A C 1
ATOM 665 O O . GLY A 1 84 ? -11.800 9.908 -3.045 1.00 92.19 84 GLY A O 1
ATOM 666 N N . LYS A 1 85 ? -11.775 11.750 -1.753 1.00 92.94 85 LYS A N 1
ATOM 667 C CA . LYS A 1 85 ? -12.934 12.405 -2.386 1.00 92.94 85 LYS A CA 1
ATOM 668 C C . LYS A 1 85 ? -12.648 12.763 -3.845 1.00 92.94 85 LYS A C 1
ATOM 670 O O . LYS A 1 85 ? -13.460 12.461 -4.717 1.00 92.94 85 LYS A O 1
ATOM 675 N N . LYS A 1 86 ? -11.488 13.369 -4.123 1.00 91.31 86 LYS A N 1
ATOM 676 C CA . LYS A 1 86 ? -11.088 13.790 -5.476 1.00 91.31 86 LYS A CA 1
ATOM 677 C C . LYS A 1 86 ? -10.903 12.605 -6.426 1.00 91.31 86 LYS A C 1
ATOM 679 O O . LYS A 1 86 ? -11.345 12.660 -7.569 1.00 91.31 86 LYS A O 1
ATOM 684 N N . GLU A 1 87 ? -10.242 11.549 -5.964 1.00 88.75 87 GLU A N 1
ATOM 685 C CA . GLU A 1 87 ? -9.939 10.360 -6.764 1.00 88.75 87 GLU A CA 1
ATOM 686 C C . GLU A 1 87 ? -11.050 9.304 -6.730 1.00 88.75 87 GLU A C 1
ATOM 688 O O . GLU A 1 87 ? -10.949 8.313 -7.449 1.00 88.75 87 GLU A O 1
ATOM 693 N N . LYS A 1 88 ? -12.103 9.505 -5.923 1.00 92.00 88 LYS A N 1
ATOM 694 C CA . LYS A 1 88 ? -13.191 8.540 -5.682 1.00 92.00 88 LYS A CA 1
ATOM 695 C C . LYS A 1 88 ? -12.671 7.169 -5.235 1.00 92.00 88 LYS A C 1
ATOM 697 O O . LYS A 1 88 ? -13.120 6.132 -5.713 1.00 92.00 88 LYS A O 1
ATOM 702 N N . ARG A 1 89 ? -11.696 7.168 -4.326 1.00 92.94 89 ARG A N 1
ATOM 703 C CA . ARG A 1 89 ? -11.034 5.953 -3.834 1.00 92.94 89 ARG A CA 1
ATOM 704 C C . ARG A 1 89 ? -11.166 5.836 -2.320 1.00 92.94 89 ARG A C 1
ATOM 706 O O . ARG A 1 89 ? -11.019 6.850 -1.638 1.00 92.94 89 ARG A O 1
ATOM 713 N N . PRO A 1 90 ? -11.370 4.622 -1.784 1.00 95.56 90 PRO A N 1
ATOM 714 C CA . PRO A 1 90 ? -11.363 4.407 -0.345 1.00 95.56 90 PRO A CA 1
ATOM 715 C C . PRO A 1 90 ? -9.982 4.693 0.252 1.00 95.56 90 PRO A C 1
ATOM 717 O O . PRO A 1 90 ? -8.948 4.575 -0.418 1.00 95.56 90 PRO A O 1
ATOM 720 N N . VAL A 1 91 ? -9.963 5.045 1.534 1.00 95.81 91 VAL A N 1
ATOM 721 C CA . VAL A 1 91 ? -8.738 5.304 2.293 1.00 95.81 91 VAL A CA 1
ATOM 722 C C . VAL A 1 91 ? -8.375 4.054 3.087 1.00 95.81 91 VAL A C 1
ATOM 724 O O . VAL A 1 91 ? -9.187 3.576 3.870 1.00 95.81 91 VAL A O 1
ATOM 727 N N . LEU A 1 92 ? -7.162 3.531 2.905 1.00 96.19 92 LEU A N 1
ATOM 728 C CA . LEU A 1 92 ? -6.581 2.468 3.723 1.00 96.19 92 LEU A CA 1
ATOM 729 C C . LEU A 1 92 ? -5.616 3.097 4.732 1.00 96.19 92 LEU A C 1
ATOM 731 O O . LEU A 1 92 ? -4.538 3.576 4.372 1.00 96.19 92 LEU A O 1
ATOM 735 N N . TYR A 1 93 ? -6.017 3.080 5.996 1.00 95.81 93 TYR A N 1
A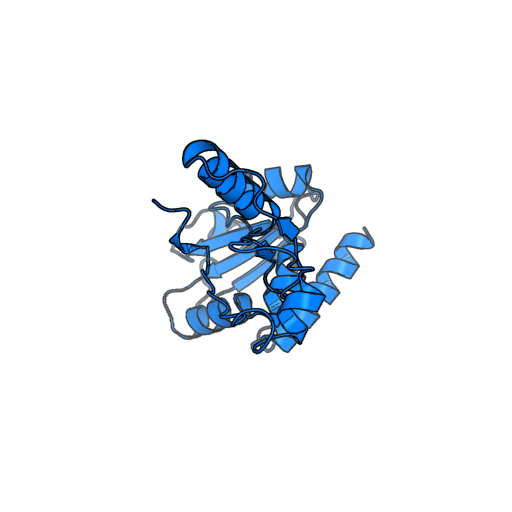TOM 736 C CA . TYR A 1 93 ? -5.310 3.695 7.106 1.00 95.81 93 TYR A CA 1
ATOM 737 C C . TYR A 1 93 ? -4.566 2.638 7.919 1.00 95.81 93 TYR A C 1
ATOM 739 O O . TYR A 1 93 ? -5.180 1.731 8.481 1.00 95.81 93 TYR A O 1
ATOM 747 N N . PHE A 1 94 ? -3.244 2.764 8.012 1.00 94.88 94 PHE A N 1
ATOM 748 C CA . PHE A 1 94 ? -2.404 1.941 8.872 1.00 94.88 94 PHE A CA 1
ATOM 749 C C . PHE A 1 94 ? -1.932 2.723 10.101 1.00 94.88 94 PHE A C 1
ATOM 751 O O . PHE A 1 94 ? -1.129 3.651 10.003 1.00 94.88 94 PHE A O 1
ATOM 758 N N . PHE A 1 95 ? -2.409 2.306 11.267 1.00 94.56 95 PHE A N 1
ATOM 759 C CA . PHE A 1 95 ? -1.952 2.777 12.564 1.00 94.56 95 PHE A CA 1
ATOM 760 C C . PHE A 1 95 ? -0.887 1.825 13.108 1.00 94.56 95 PHE A C 1
ATOM 762 O O . PHE A 1 95 ? -1.199 0.693 13.483 1.00 94.56 95 PHE A O 1
ATOM 769 N N . SER A 1 96 ? 0.371 2.262 13.143 1.00 92.88 96 SER A N 1
ATOM 770 C CA . SER A 1 96 ? 1.493 1.449 13.617 1.00 92.88 96 SER A CA 1
ATOM 771 C C . SER A 1 96 ? 1.752 1.627 15.109 1.00 92.88 96 SER A C 1
ATOM 773 O O . SER A 1 96 ? 1.602 2.723 15.641 1.00 92.88 96 SER A O 1
ATOM 775 N N . VAL A 1 97 ? 2.237 0.571 15.758 1.00 92.38 97 VAL A N 1
ATOM 776 C CA . VAL A 1 97 ? 2.776 0.607 17.128 1.00 92.38 97 VAL A CA 1
ATOM 777 C C . VAL A 1 97 ? 4.241 0.180 17.065 1.00 92.38 97 VAL A C 1
ATOM 779 O O . VAL A 1 97 ? 4.616 -0.608 16.196 1.00 92.38 97 VAL A O 1
ATOM 782 N N . SER A 1 98 ? 5.084 0.670 17.968 1.00 89.88 98 SER A N 1
ATOM 783 C CA . SER A 1 98 ? 6.508 0.314 18.021 1.00 89.88 98 SER A CA 1
ATOM 784 C C . SER A 1 98 ? 6.738 -1.102 18.591 1.00 89.88 98 SER A C 1
ATOM 786 O O . SER A 1 98 ? 7.334 -1.275 19.647 1.00 89.88 98 SER A O 1
ATOM 788 N N . ASN A 1 99 ? 6.242 -2.134 17.896 1.00 89.94 99 ASN A N 1
ATOM 789 C CA . ASN A 1 99 ? 6.430 -3.549 18.233 1.00 89.94 99 ASN A CA 1
ATOM 790 C C . ASN A 1 99 ? 6.586 -4.442 16.984 1.00 89.94 99 ASN A C 1
ATOM 792 O O . ASN A 1 99 ? 6.296 -4.039 15.853 1.00 89.94 99 ASN A O 1
ATOM 796 N N . ASP A 1 100 ? 7.044 -5.680 17.180 1.00 90.06 100 ASP A N 1
ATOM 797 C CA . ASP A 1 100 ? 7.334 -6.599 16.071 1.00 90.06 100 ASP A CA 1
ATOM 798 C C . ASP A 1 100 ? 6.081 -7.068 15.328 1.00 90.06 100 ASP A C 1
ATOM 800 O O . ASP A 1 100 ? 6.120 -7.277 14.114 1.00 90.06 100 ASP A O 1
ATOM 804 N N . ALA A 1 101 ? 4.947 -7.179 16.021 1.00 87.81 101 ALA A N 1
ATOM 805 C CA . ALA A 1 101 ? 3.671 -7.503 15.389 1.00 87.81 101 ALA A CA 1
ATOM 806 C C . ALA A 1 101 ? 3.269 -6.436 14.354 1.00 87.81 101 ALA A C 1
ATOM 808 O O . ALA A 1 101 ? 2.847 -6.775 13.247 1.00 87.81 101 ALA A O 1
ATOM 809 N N . SER A 1 102 ? 3.461 -5.155 14.681 1.00 90.56 102 SER A N 1
ATOM 810 C CA . SER A 1 102 ? 3.232 -4.031 13.771 1.00 90.56 102 SER A CA 1
ATOM 811 C C . SER A 1 102 ? 4.158 -4.087 12.556 1.00 90.56 102 SER A C 1
ATOM 813 O O . SER A 1 102 ? 3.686 -3.970 11.427 1.00 90.56 102 SER A O 1
ATOM 815 N N . LYS A 1 103 ? 5.459 -4.347 12.756 1.00 90.12 103 LYS A N 1
ATOM 816 C CA . LYS A 1 103 ? 6.435 -4.477 11.655 1.00 90.12 103 LYS A CA 1
ATOM 817 C C . LYS A 1 103 ? 6.103 -5.633 10.710 1.00 90.12 103 LYS A C 1
ATOM 819 O O . LYS A 1 103 ? 6.221 -5.495 9.493 1.00 90.12 103 LYS A O 1
ATOM 824 N N . ARG A 1 104 ? 5.665 -6.775 11.251 1.00 89.88 104 ARG A N 1
ATOM 825 C CA . ARG A 1 104 ? 5.225 -7.930 10.448 1.00 89.88 104 ARG A CA 1
ATOM 826 C C . ARG A 1 104 ? 3.994 -7.589 9.616 1.00 89.88 104 ARG A C 1
ATOM 828 O O . ARG A 1 104 ? 3.965 -7.903 8.430 1.00 89.88 104 ARG A O 1
ATOM 835 N N . LEU A 1 105 ? 3.012 -6.909 10.209 1.00 91.44 105 LEU A N 1
ATOM 836 C CA . LEU A 1 105 ? 1.818 -6.473 9.487 1.00 91.44 105 LEU A CA 1
ATOM 837 C C . LEU A 1 105 ? 2.156 -5.455 8.391 1.00 91.44 105 LEU A C 1
ATOM 839 O O . LEU A 1 105 ? 1.662 -5.570 7.274 1.00 91.44 105 LEU A O 1
ATOM 843 N N . GLU A 1 106 ? 3.042 -4.504 8.679 1.00 90.56 106 GLU A N 1
ATOM 844 C CA . GLU A 1 106 ? 3.536 -3.545 7.691 1.00 90.56 106 GLU A CA 1
ATOM 845 C C . GLU A 1 106 ? 4.252 -4.247 6.528 1.00 90.56 106 GLU A C 1
ATOM 847 O O . GLU A 1 106 ? 4.014 -3.933 5.360 1.00 90.56 106 GLU A O 1
ATOM 852 N N . THR A 1 107 ? 5.071 -5.254 6.840 1.00 89.44 107 THR A N 1
ATOM 853 C CA . THR A 1 107 ? 5.754 -6.082 5.839 1.00 89.44 107 THR A CA 1
ATOM 854 C C . THR A 1 107 ? 4.741 -6.827 4.971 1.00 89.44 107 THR A C 1
ATOM 856 O O . THR A 1 107 ? 4.846 -6.788 3.747 1.00 89.44 107 THR A O 1
ATOM 859 N N . ALA A 1 108 ? 3.713 -7.432 5.574 1.00 91.19 108 ALA A N 1
ATOM 860 C CA . ALA A 1 108 ? 2.650 -8.122 4.845 1.00 91.19 108 ALA A CA 1
ATOM 861 C C . ALA A 1 108 ? 1.832 -7.163 3.961 1.00 91.19 108 ALA A C 1
ATOM 863 O O . ALA A 1 108 ? 1.536 -7.486 2.813 1.00 91.19 108 ALA A O 1
ATOM 864 N N . LEU A 1 109 ? 1.541 -5.945 4.432 1.00 90.12 109 LEU A N 1
ATOM 865 C CA . LEU A 1 109 ? 0.926 -4.885 3.620 1.00 90.12 109 LEU A CA 1
ATOM 866 C C . LEU A 1 109 ? 1.824 -4.424 2.463 1.00 90.12 109 LEU A C 1
ATOM 868 O O . LEU A 1 109 ? 1.335 -3.870 1.473 1.00 90.12 109 LEU A O 1
ATOM 872 N N . GLY A 1 110 ? 3.139 -4.595 2.601 1.00 87.19 110 GLY A N 1
ATOM 873 C CA . GLY A 1 110 ? 4.153 -4.325 1.588 1.00 87.19 110 GLY A CA 1
ATOM 874 C C . GLY A 1 110 ? 4.403 -5.477 0.615 1.00 87.19 110 GLY A C 1
ATOM 875 O O . GLY A 1 110 ? 5.166 -5.273 -0.335 1.00 87.19 110 GLY A O 1
ATOM 876 N N . ASP A 1 111 ? 3.779 -6.639 0.810 1.00 90.06 111 ASP A N 1
ATOM 877 C CA . ASP A 1 111 ? 3.958 -7.826 -0.027 1.00 90.06 111 ASP A CA 1
ATOM 878 C C . ASP A 1 111 ? 3.472 -7.603 -1.469 1.00 90.06 111 ASP A C 1
ATOM 880 O O . ASP A 1 111 ? 2.529 -6.847 -1.724 1.00 90.06 111 ASP A O 1
ATOM 884 N N . ARG A 1 112 ? 4.107 -8.273 -2.441 1.00 84.25 112 ARG A N 1
ATOM 885 C CA . ARG A 1 112 ? 3.787 -8.132 -3.871 1.00 84.25 112 ARG A CA 1
ATOM 886 C C . ARG A 1 112 ? 2.320 -8.443 -4.178 1.00 84.25 112 ARG A C 1
ATOM 888 O O . ARG A 1 112 ? 1.725 -7.756 -5.008 1.00 84.25 112 ARG A O 1
ATOM 895 N N . ILE A 1 113 ? 1.744 -9.447 -3.521 1.00 87.12 113 ILE A N 1
ATOM 896 C CA . ILE A 1 113 ? 0.358 -9.875 -3.734 1.00 87.12 113 ILE A CA 1
ATOM 897 C C . ILE A 1 113 ? -0.610 -8.812 -3.201 1.00 87.12 113 ILE A C 1
ATOM 899 O O . ILE A 1 113 ? -1.590 -8.478 -3.866 1.00 87.12 113 ILE A O 1
ATOM 903 N N . VAL A 1 114 ? -0.294 -8.207 -2.052 1.00 90.81 114 VAL A N 1
ATOM 904 C CA . VAL A 1 114 ? -1.119 -7.154 -1.440 1.00 90.81 114 VAL A CA 1
ATOM 905 C C . VAL A 1 114 ? -0.991 -5.831 -2.190 1.00 90.81 114 VAL A C 1
ATOM 907 O O . VAL A 1 114 ? -1.977 -5.108 -2.325 1.00 90.81 114 VAL A O 1
ATOM 910 N N . ARG A 1 115 ? 0.187 -5.509 -2.744 1.00 85.38 115 ARG A N 1
ATOM 911 C CA . ARG A 1 115 ? 0.433 -4.247 -3.468 1.00 85.38 115 ARG A CA 1
ATOM 912 C C . ARG A 1 115 ? -0.590 -3.970 -4.567 1.00 85.38 115 ARG A C 1
ATOM 914 O O . ARG A 1 115 ? -1.001 -2.819 -4.701 1.00 85.38 115 ARG A O 1
ATOM 921 N N . LYS A 1 116 ? -1.003 -4.990 -5.331 1.00 85.06 116 LYS A N 1
ATOM 922 C CA . LYS A 1 116 ? -1.979 -4.827 -6.425 1.00 85.06 116 LYS A CA 1
ATOM 923 C C . LYS A 1 116 ? -3.360 -4.418 -5.894 1.00 85.06 116 LYS A C 1
ATOM 925 O O . LYS A 1 116 ? -3.936 -3.465 -6.411 1.00 85.06 116 LYS A O 1
ATOM 930 N N . ALA A 1 117 ? -3.848 -5.054 -4.826 1.00 90.00 117 ALA A N 1
ATOM 931 C CA . ALA A 1 117 ? -5.099 -4.660 -4.167 1.00 90.00 117 ALA A CA 1
ATOM 932 C C . ALA A 1 117 ? -4.969 -3.277 -3.505 1.00 90.00 117 ALA A C 1
ATOM 934 O O . ALA A 1 117 ? -5.776 -2.379 -3.734 1.00 90.00 117 ALA A O 1
ATOM 935 N N . ARG A 1 118 ? -3.877 -3.061 -2.766 1.00 90.38 118 ARG A N 1
ATOM 936 C CA . ARG A 1 118 ? -3.557 -1.815 -2.062 1.00 90.38 118 ARG A CA 1
ATOM 937 C C . ARG A 1 118 ? -3.481 -0.596 -2.986 1.00 90.38 118 ARG A C 1
ATOM 939 O O . ARG A 1 118 ? -3.861 0.498 -2.583 1.00 90.38 118 ARG A O 1
ATOM 946 N N . ALA A 1 119 ? -3.024 -0.766 -4.227 1.00 88.62 119 ALA A N 1
ATOM 947 C CA . ALA A 1 119 ? -2.933 0.309 -5.217 1.00 88.62 119 ALA A CA 1
ATOM 948 C C . ALA A 1 119 ? -4.290 0.930 -5.592 1.00 88.62 119 ALA A C 1
ATOM 950 O O . ALA A 1 119 ? -4.309 1.974 -6.237 1.00 88.62 119 ALA A O 1
ATOM 951 N N . LYS A 1 120 ? -5.409 0.327 -5.176 1.00 91.25 120 LYS A N 1
ATOM 952 C CA . LYS A 1 120 ? -6.768 0.853 -5.350 1.00 91.25 120 LYS A CA 1
ATOM 953 C C . LYS A 1 120 ? -7.189 1.802 -4.216 1.00 91.25 120 LYS A C 1
ATOM 955 O O . LYS A 1 120 ? -8.142 2.553 -4.378 1.00 91.25 120 LYS A O 1
ATOM 960 N N . PHE A 1 121 ? -6.398 1.902 -3.144 1.00 93.88 121 PHE A N 1
ATOM 961 C CA . PHE A 1 121 ? -6.677 2.718 -1.955 1.00 93.88 121 PHE A CA 1
ATOM 962 C C . PHE A 1 121 ? -5.733 3.917 -1.820 1.00 93.88 121 PHE A C 1
ATOM 964 O O . PHE A 1 121 ? -4.551 3.833 -2.168 1.00 93.88 121 PHE A O 1
ATOM 971 N N . VAL A 1 122 ? -6.233 5.020 -1.270 1.00 93.38 122 VAL A N 1
ATOM 972 C CA . VAL A 1 122 ? -5.386 6.108 -0.762 1.00 93.38 122 VAL A CA 1
ATOM 973 C C . VAL A 1 122 ? -4.744 5.633 0.538 1.00 93.38 122 VAL A C 1
ATOM 975 O O . VAL A 1 122 ? -5.454 5.183 1.431 1.00 93.38 122 VAL A O 1
ATOM 978 N N . LEU A 1 123 ? -3.416 5.683 0.646 1.00 93.44 123 LEU A N 1
ATOM 979 C CA . LEU A 1 123 ? -2.715 5.129 1.807 1.00 93.44 123 LEU A CA 1
ATOM 980 C C . LEU A 1 123 ? -2.413 6.197 2.835 1.00 93.44 123 LEU A C 1
ATOM 982 O O . LEU A 1 123 ? -1.865 7.242 2.493 1.00 93.44 123 LEU A O 1
ATOM 986 N N . VAL A 1 124 ? -2.692 5.884 4.094 1.00 93.88 124 VAL A N 1
ATOM 987 C CA . VAL A 1 124 ? -2.346 6.733 5.234 1.00 93.88 124 VAL A CA 1
ATOM 988 C C . VAL A 1 124 ? -1.586 5.912 6.243 1.00 93.88 124 VAL A C 1
ATOM 990 O O . VAL A 1 124 ? -1.909 4.744 6.478 1.00 93.88 124 VAL A O 1
ATOM 993 N N . ARG A 1 125 ? -0.571 6.525 6.839 1.00 92.19 125 ARG A N 1
ATOM 994 C CA . ARG A 1 125 ? 0.167 5.929 7.941 1.00 92.19 125 ARG A CA 1
ATOM 995 C C . ARG A 1 125 ? 0.288 6.926 9.075 1.00 92.19 125 ARG A C 1
ATOM 997 O O . ARG A 1 125 ? 0.791 8.025 8.871 1.00 92.19 125 ARG A O 1
ATOM 1004 N N . SER A 1 126 ? -0.051 6.474 10.273 1.00 91.81 126 SER A N 1
ATOM 1005 C CA . SER A 1 126 ? 0.217 7.214 11.504 1.00 91.81 126 SER A CA 1
ATOM 1006 C C . SER A 1 126 ? 0.693 6.262 12.593 1.00 91.81 126 SER A C 1
ATOM 1008 O O . SER A 1 126 ? 0.392 5.070 12.575 1.00 91.81 126 SER A O 1
ATOM 1010 N N . GLU A 1 127 ? 1.462 6.777 13.543 1.00 90.94 127 GLU A N 1
ATOM 1011 C CA . GLU A 1 127 ? 1.857 6.021 14.728 1.00 90.94 127 GLU A CA 1
ATOM 1012 C C . GLU A 1 127 ? 0.824 6.228 15.841 1.00 90.94 127 GLU A C 1
ATOM 1014 O O . GLU A 1 127 ? 0.383 7.355 16.075 1.00 90.94 127 GLU A O 1
ATOM 1019 N N . ILE A 1 128 ? 0.446 5.153 16.536 1.00 90.19 128 ILE A N 1
ATOM 1020 C CA . ILE A 1 128 ? -0.403 5.236 17.725 1.00 90.19 128 ILE A CA 1
ATOM 1021 C C . ILE A 1 128 ? 0.453 5.787 18.861 1.00 90.19 128 ILE A C 1
ATOM 1023 O O . ILE A 1 128 ? 1.284 5.086 19.438 1.00 90.19 128 ILE A O 1
ATOM 1027 N N . LYS A 1 129 ? 0.248 7.066 19.164 1.00 86.06 129 LYS A N 1
ATOM 1028 C CA . LYS A 1 129 ? 0.789 7.738 20.345 1.00 86.06 129 LYS A CA 1
ATOM 1029 C C . LYS A 1 129 ? -0.362 8.237 21.195 1.00 86.06 129 LYS A C 1
ATOM 1031 O O . LYS A 1 129 ? -1.426 8.568 20.666 1.00 86.06 129 LYS A O 1
ATOM 1036 N N . LYS A 1 130 ? -0.119 8.333 22.503 1.00 75.12 130 LYS A N 1
ATOM 1037 C CA . LYS A 1 130 ? -1.008 9.056 23.412 1.00 75.12 130 LYS A CA 1
ATOM 1038 C C . LYS A 1 130 ? -1.221 10.461 22.831 1.00 75.12 130 LYS A C 1
ATOM 1040 O O . LYS A 1 130 ? -0.244 11.096 22.448 1.00 75.12 130 LYS A O 1
ATOM 1045 N N . GLU A 1 131 ? -2.480 10.874 22.689 1.00 79.12 131 GLU A N 1
ATOM 1046 C CA . GLU A 1 131 ? -2.888 12.176 22.122 1.00 79.12 131 GLU A CA 1
ATOM 1047 C C . GLU A 1 131 ? -2.631 12.372 20.615 1.00 79.12 131 GLU A C 1
ATOM 1049 O O . GLU A 1 131 ? -2.726 13.490 20.114 1.00 79.12 131 GLU A O 1
ATOM 1054 N N . SER A 1 132 ? -2.369 11.309 19.845 1.00 85.88 132 SER A N 1
ATOM 1055 C CA . SER A 1 132 ? -2.391 11.419 18.379 1.00 85.88 132 SER A CA 1
ATOM 1056 C C . SER A 1 132 ? -3.812 11.784 17.906 1.00 85.88 132 SER A C 1
ATOM 1058 O O . SER A 1 132 ? -4.736 11.007 18.170 1.00 85.88 132 SER A O 1
ATOM 1060 N N . PRO A 1 133 ? -4.014 12.918 17.197 1.00 89.56 133 PRO A N 1
ATOM 1061 C CA . PRO A 1 133 ? -5.349 13.374 16.800 1.00 89.56 133 PRO A CA 1
ATOM 1062 C C . PRO A 1 133 ? -6.114 12.328 15.987 1.00 89.56 133 PRO A C 1
ATOM 1064 O O . PRO A 1 133 ? -7.280 12.051 16.263 1.00 89.56 133 PRO A O 1
ATOM 1067 N N . ASP A 1 134 ? -5.429 11.685 15.039 1.00 91.00 134 ASP A N 1
ATOM 1068 C CA . ASP A 1 134 ? -6.014 10.627 14.219 1.00 91.00 134 ASP A CA 1
ATOM 1069 C C . ASP A 1 134 ? -6.297 9.369 15.054 1.00 91.00 134 ASP A C 1
ATOM 1071 O O . ASP A 1 134 ? -7.352 8.755 14.906 1.00 91.00 134 ASP A O 1
ATOM 1075 N N . ALA A 1 135 ? -5.411 8.997 15.986 1.00 90.69 135 ALA A N 1
ATOM 1076 C CA . ALA A 1 135 ? -5.655 7.830 16.831 1.00 90.69 135 ALA A CA 1
ATOM 1077 C C . ALA A 1 135 ? -6.905 8.007 17.708 1.00 90.69 135 ALA A C 1
ATOM 1079 O O . ALA A 1 135 ? -7.703 7.078 17.806 1.00 90.69 135 ALA A O 1
ATOM 1080 N N . VAL A 1 136 ? -7.104 9.203 18.273 1.00 91.06 136 VAL A N 1
ATOM 1081 C CA . VAL A 1 136 ? -8.300 9.551 19.058 1.00 91.06 136 VAL A CA 1
ATOM 1082 C C . VAL A 1 136 ? -9.544 9.583 18.170 1.00 91.06 136 VAL A C 1
ATOM 1084 O O . VAL A 1 136 ? -10.570 8.999 18.519 1.00 91.06 136 VAL A O 1
ATOM 1087 N N . ARG A 1 137 ? -9.456 10.209 16.988 1.00 91.56 137 ARG A N 1
ATOM 1088 C CA . ARG A 1 137 ? -10.567 10.295 16.026 1.00 91.56 137 ARG A CA 1
ATOM 1089 C C . ARG A 1 137 ? -11.118 8.920 15.656 1.00 91.56 137 ARG A C 1
ATOM 1091 O O . ARG A 1 137 ? -12.331 8.737 15.613 1.00 91.56 137 ARG A O 1
ATOM 1098 N N . PHE A 1 138 ? -10.232 7.955 15.424 1.00 92.81 138 PHE A N 1
ATOM 1099 C CA . PHE A 1 138 ? -10.604 6.593 15.035 1.00 92.81 138 PHE A CA 1
ATOM 1100 C C . PHE A 1 138 ? -10.718 5.615 16.212 1.00 92.81 138 PHE A C 1
ATOM 1102 O O . PHE A 1 138 ? -10.948 4.423 15.991 1.00 92.81 138 PHE A O 1
ATOM 1109 N N . ARG A 1 139 ? -10.612 6.103 17.457 1.00 91.94 139 ARG A N 1
ATOM 1110 C CA . ARG A 1 139 ? -10.744 5.314 18.694 1.00 91.94 139 ARG A CA 1
ATOM 1111 C C . ARG A 1 139 ? -9.753 4.144 18.770 1.00 91.94 139 ARG A C 1
ATOM 1113 O O . ARG A 1 139 ? -10.113 3.018 19.121 1.00 91.94 139 ARG A O 1
ATOM 1120 N N . VAL A 1 140 ? -8.507 4.389 18.365 1.00 91.88 140 VAL A N 1
ATOM 1121 C CA . VAL A 1 140 ? -7.407 3.406 18.365 1.00 91.88 140 VAL A CA 1
ATOM 1122 C C . VAL A 1 140 ? -6.255 3.794 19.294 1.00 91.88 140 VAL A C 1
ATOM 1124 O O . VAL A 1 140 ? -5.269 3.066 19.373 1.00 91.88 140 VAL A O 1
ATOM 1127 N N . GLU A 1 141 ? -6.368 4.898 20.028 1.00 88.62 141 GLU A N 1
ATOM 1128 C CA . GLU A 1 141 ? -5.329 5.468 20.891 1.00 88.62 141 GLU A CA 1
ATOM 1129 C C . GLU A 1 141 ? -4.847 4.527 22.007 1.00 88.62 141 GLU A C 1
ATOM 1131 O O . GLU A 1 141 ? -3.692 4.606 22.416 1.00 88.62 141 GLU A O 1
ATOM 1136 N N . ASN A 1 142 ? -5.698 3.594 22.446 1.00 86.25 142 ASN A N 1
ATOM 1137 C CA . ASN A 1 142 ? -5.381 2.601 23.479 1.00 86.25 142 ASN A CA 1
ATOM 1138 C C . ASN A 1 142 ? -5.013 1.220 22.907 1.00 86.25 142 ASN A C 1
ATOM 1140 O O . ASN A 1 142 ? -4.920 0.234 23.640 1.00 86.25 142 ASN A O 1
ATOM 1144 N N . SER A 1 143 ? -4.842 1.106 21.589 1.00 86.56 143 SER A N 1
ATOM 1145 C CA . SER A 1 143 ? -4.552 -0.178 20.956 1.00 86.56 143 SER A CA 1
ATOM 1146 C C . SER A 1 143 ? -3.102 -0.601 21.202 1.00 86.56 143 SER A C 1
ATOM 1148 O O . SER A 1 143 ? -2.165 0.029 20.719 1.00 86.56 143 SER A O 1
ATOM 1150 N N . ALA A 1 144 ? -2.909 -1.735 21.880 1.00 85.56 144 ALA A N 1
ATOM 1151 C CA . ALA A 1 144 ? -1.589 -2.349 22.073 1.00 85.56 144 ALA A CA 1
ATOM 1152 C C . ALA A 1 144 ? -0.993 -2.940 20.776 1.00 85.56 144 ALA A C 1
ATOM 1154 O O . ALA A 1 144 ? 0.192 -3.273 20.707 1.00 85.56 144 ALA A O 1
ATOM 1155 N N . THR A 1 145 ? -1.812 -3.088 19.733 1.00 88.62 145 THR A N 1
ATOM 1156 C CA . THR A 1 145 ? -1.414 -3.644 18.435 1.00 88.62 145 THR A CA 1
ATOM 1157 C C . THR A 1 145 ? -1.702 -2.676 17.303 1.00 88.62 145 THR A C 1
ATOM 1159 O O . THR A 1 145 ? -2.612 -1.854 17.397 1.00 88.62 145 THR A O 1
ATOM 1162 N N . ALA A 1 146 ? -0.979 -2.831 16.195 1.00 92.06 146 ALA A N 1
ATOM 1163 C CA . ALA A 1 146 ? -1.270 -2.087 14.980 1.00 92.06 146 ALA A CA 1
ATOM 1164 C C . ALA A 1 146 ? -2.705 -2.325 14.492 1.00 92.06 146 ALA A C 1
ATOM 1166 O O . ALA A 1 146 ? -3.241 -3.432 14.617 1.00 92.06 146 ALA A O 1
ATOM 1167 N N . VAL A 1 147 ? -3.306 -1.286 13.918 1.00 93.88 147 VAL A N 1
ATOM 1168 C CA . VAL A 1 147 ? -4.677 -1.306 13.407 1.00 93.88 147 VAL A CA 1
ATOM 1169 C C . VAL A 1 147 ? -4.673 -0.923 11.936 1.00 93.88 147 VAL A C 1
ATOM 1171 O O . VAL A 1 147 ? -3.994 0.014 11.530 1.00 93.88 147 VAL A O 1
ATOM 1174 N N . VAL A 1 148 ? -5.441 -1.653 11.133 1.00 95.94 148 VAL A N 1
ATOM 1175 C CA . VAL A 1 148 ? -5.671 -1.338 9.723 1.00 95.94 148 VAL A CA 1
ATOM 1176 C C . VAL A 1 148 ? -7.158 -1.086 9.538 1.00 95.94 148 VAL A C 1
ATOM 1178 O O . VAL A 1 148 ? -7.977 -1.924 9.924 1.00 95.94 148 VAL A O 1
ATOM 1181 N N . LEU A 1 149 ? -7.490 0.067 8.968 1.00 96.50 149 LEU A N 1
ATOM 1182 C CA . LEU A 1 149 ? -8.855 0.499 8.694 1.00 96.50 149 LEU A CA 1
ATOM 1183 C C . LEU A 1 149 ? -9.013 0.806 7.208 1.00 96.50 149 LEU A C 1
ATOM 1185 O O . LEU A 1 149 ? -8.109 1.366 6.594 1.00 96.50 149 LEU A O 1
ATOM 1189 N N . VAL A 1 150 ? -10.175 0.495 6.648 1.00 96.31 150 VAL A N 1
ATOM 1190 C CA . VAL A 1 150 ? -10.634 1.070 5.385 1.00 96.31 150 VAL A CA 1
ATOM 1191 C C . VAL A 1 150 ? -11.818 1.982 5.663 1.00 96.31 150 VAL A C 1
ATOM 1193 O O . VAL A 1 150 ? -12.764 1.596 6.350 1.00 96.31 150 VAL A O 1
ATOM 1196 N N . LEU A 1 151 ? -11.746 3.188 5.112 1.00 95.62 151 LEU A N 1
ATOM 1197 C CA . LEU A 1 151 ? -12.685 4.276 5.343 1.00 95.62 151 LEU A CA 1
ATOM 1198 C C . LEU A 1 151 ? -13.209 4.789 4.001 1.00 95.62 151 LEU A C 1
ATOM 1200 O O . LEU A 1 151 ? -12.446 4.927 3.038 1.00 95.62 151 LEU A O 1
ATOM 1204 N N . ASP A 1 152 ? -14.504 5.096 3.945 1.00 94.94 152 ASP A N 1
ATOM 1205 C CA . ASP A 1 152 ? -15.093 5.792 2.803 1.00 94.94 152 ASP A CA 1
ATOM 1206 C C . ASP A 1 152 ? -14.946 7.309 3.011 1.00 94.94 152 ASP A C 1
ATOM 1208 O O . ASP A 1 152 ? -15.561 7.865 3.924 1.00 94.94 152 ASP A O 1
ATOM 1212 N N . PRO A 1 153 ? -14.139 8.010 2.195 1.00 93.31 153 PRO A N 1
ATOM 1213 C CA . PRO A 1 153 ? -13.930 9.442 2.364 1.00 93.31 153 PRO A CA 1
ATOM 1214 C C . PRO A 1 153 ? -15.171 10.275 2.008 1.00 93.31 153 PRO A C 1
ATOM 1216 O O . PRO A 1 153 ? -15.171 11.472 2.298 1.00 93.31 153 PRO A O 1
ATOM 1219 N N . ARG A 1 154 ? -16.197 9.687 1.371 1.00 91.44 154 ARG A N 1
ATOM 1220 C CA . ARG A 1 154 ? -17.445 10.357 0.965 1.00 91.44 154 ARG A CA 1
ATOM 1221 C C . ARG A 1 154 ? -18.450 10.493 2.110 1.00 91.44 154 ARG A C 1
ATOM 1223 O O . ARG A 1 154 ? -19.305 11.367 2.040 1.00 91.44 154 ARG A O 1
ATOM 1230 N N . GLU A 1 155 ? -18.352 9.652 3.137 1.00 91.56 155 GLU A N 1
ATOM 1231 C CA . GLU A 1 155 ? -19.265 9.674 4.285 1.00 91.56 155 GLU A CA 1
ATOM 1232 C C . GLU A 1 155 ? -19.022 10.928 5.151 1.00 91.56 155 GLU A C 1
ATOM 1234 O O . GLU A 1 155 ? -17.887 11.396 5.284 1.00 91.56 155 GLU A O 1
ATOM 1239 N N . GLU A 1 156 ? -20.083 11.469 5.762 1.00 85.44 156 GLU A N 1
ATOM 1240 C CA . GLU A 1 156 ? -19.976 12.611 6.689 1.00 85.44 156 GLU A CA 1
ATOM 1241 C C . GLU A 1 156 ? -19.233 12.241 7.977 1.00 85.44 156 GLU A C 1
ATOM 1243 O O . GLU A 1 156 ? -18.466 13.051 8.495 1.00 85.44 156 GLU A O 1
ATOM 1248 N N . LYS A 1 157 ? -19.409 10.995 8.444 1.00 88.25 157 LYS A N 1
ATOM 1249 C CA . LYS A 1 157 ? -18.737 10.425 9.622 1.00 88.25 157 LYS A CA 1
ATOM 1250 C C . LYS A 1 157 ? -18.042 9.093 9.304 1.00 88.25 157 LYS A C 1
ATOM 1252 O O . LYS A 1 157 ? -18.550 8.019 9.644 1.00 88.25 157 LYS A O 1
ATOM 1257 N N . PRO A 1 158 ? -16.890 9.130 8.618 1.00 86.88 158 PRO A N 1
ATOM 1258 C CA . PRO A 1 158 ? -16.142 7.938 8.213 1.00 86.88 158 PRO A CA 1
ATOM 1259 C C . PRO A 1 158 ? -15.758 7.029 9.388 1.00 86.88 158 PRO A C 1
ATOM 1261 O O . PRO A 1 158 ? -15.750 5.809 9.245 1.00 86.88 158 PRO A O 1
ATOM 1264 N N . GLU A 1 159 ? -15.480 7.611 10.555 1.00 87.56 159 GLU A N 1
ATOM 1265 C CA . GLU A 1 159 ? -15.124 6.899 11.785 1.00 87.56 159 GLU A CA 1
ATOM 1266 C C . GLU A 1 159 ? -16.237 5.982 12.327 1.00 87.56 159 GLU A C 1
ATOM 1268 O O . GLU A 1 159 ? -15.942 4.989 12.992 1.00 87.56 159 GLU A O 1
ATOM 1273 N N . GLU A 1 160 ? -17.508 6.259 12.017 1.00 87.56 160 GLU A N 1
ATOM 1274 C CA . GLU A 1 160 ? -18.640 5.411 12.421 1.00 87.56 160 GLU A CA 1
ATOM 1275 C C . GLU A 1 160 ? -18.834 4.215 11.468 1.00 87.56 160 GLU A C 1
ATOM 1277 O O . GLU A 1 160 ? -19.37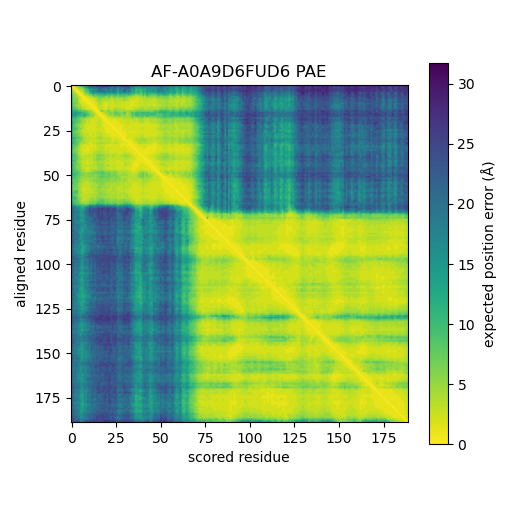8 3.184 11.863 1.00 87.56 160 GLU A O 1
ATOM 1282 N N . LYS A 1 161 ? -18.357 4.318 10.218 1.00 87.88 161 LYS A N 1
ATOM 1283 C CA . LYS A 1 161 ? -18.522 3.307 9.156 1.00 87.88 161 LYS A CA 1
ATOM 1284 C C . LYS A 1 161 ? -17.174 2.824 8.617 1.00 87.88 161 LYS A C 1
ATOM 1286 O O . LYS A 1 161 ? -16.885 2.908 7.423 1.00 87.88 161 LYS A O 1
ATOM 1291 N N . GLN A 1 162 ? -16.359 2.289 9.516 1.00 92.62 162 GLN A N 1
ATOM 1292 C CA . GLN A 1 162 ? -15.031 1.770 9.204 1.00 92.62 162 GLN A CA 1
ATOM 1293 C C . GLN A 1 162 ? -15.015 0.248 9.033 1.00 92.62 162 GLN A C 1
ATOM 1295 O O . GLN A 1 162 ? -15.636 -0.491 9.799 1.00 92.62 162 GLN A O 1
ATOM 1300 N N . TYR A 1 163 ? -14.234 -0.238 8.071 1.00 94.94 163 TYR A N 1
ATOM 1301 C CA . TYR A 1 163 ? -13.921 -1.659 7.950 1.00 94.94 163 TYR A CA 1
ATOM 1302 C C . TYR A 1 163 ? -12.576 -1.922 8.614 1.00 94.94 163 TYR A C 1
ATOM 1304 O O . TYR A 1 163 ? -11.544 -1.438 8.154 1.00 94.94 163 TYR A O 1
ATOM 1312 N N . ARG A 1 164 ? -12.572 -2.700 9.695 1.00 95.69 164 ARG A N 1
ATOM 1313 C CA . ARG A 1 164 ? -11.346 -3.067 10.409 1.00 95.69 164 ARG A CA 1
ATOM 1314 C C . ARG A 1 164 ? -10.791 -4.381 9.874 1.00 95.69 164 ARG A C 1
ATOM 1316 O O . ARG A 1 164 ? -11.555 -5.322 9.660 1.00 95.69 164 ARG A O 1
ATOM 1323 N N . LEU A 1 165 ? -9.474 -4.445 9.677 1.00 95.44 165 LEU A N 1
ATOM 1324 C CA . LEU A 1 165 ? -8.804 -5.695 9.323 1.00 95.44 165 LEU A CA 1
ATOM 1325 C C . LEU A 1 165 ? -9.017 -6.721 10.451 1.00 95.44 165 LEU A C 1
ATOM 1327 O O . LEU A 1 165 ? -8.714 -6.405 11.608 1.00 95.44 165 LEU A O 1
ATOM 1331 N N . PRO A 1 166 ? -9.519 -7.928 10.137 1.00 92.88 166 PRO A N 1
ATOM 1332 C CA . PRO A 1 166 ? -9.705 -8.980 11.122 1.00 92.88 166 PRO A CA 1
ATOM 1333 C C . PRO A 1 166 ? -8.387 -9.362 11.815 1.00 92.88 166 PRO A C 1
ATOM 1335 O O . PRO A 1 166 ? -7.327 -9.363 11.182 1.00 92.88 166 PRO A O 1
ATOM 1338 N N . PRO A 1 167 ? -8.409 -9.683 13.119 1.00 86.25 167 PRO A N 1
ATOM 1339 C CA . PRO A 1 167 ? -7.195 -9.976 13.882 1.00 86.25 167 PRO A CA 1
ATOM 1340 C C . PRO A 1 167 ? -6.470 -11.251 13.419 1.00 86.25 167 PRO A C 1
ATOM 1342 O O . PRO A 1 167 ? -5.270 -11.385 13.671 1.00 86.25 167 PRO A O 1
ATOM 1345 N N . ASP A 1 168 ? -7.174 -12.156 12.744 1.00 87.38 168 ASP A N 1
ATOM 1346 C CA . ASP A 1 168 ? -6.702 -13.403 12.138 1.00 87.38 168 ASP A CA 1
ATOM 1347 C C . ASP A 1 168 ? -6.147 -13.215 10.712 1.00 87.38 168 ASP A C 1
ATOM 1349 O O . ASP A 1 168 ? -5.326 -14.013 10.253 1.00 87.38 168 ASP A O 1
ATOM 1353 N N . ALA A 1 169 ? -6.488 -12.115 10.033 1.00 89.50 169 ALA A N 1
ATOM 1354 C CA . ALA A 1 169 ? -5.977 -11.772 8.705 1.00 89.50 169 ALA A CA 1
ATOM 1355 C C . ALA A 1 169 ? -4.533 -11.232 8.774 1.00 89.50 169 ALA A C 1
ATOM 1357 O O . ALA A 1 169 ? -4.265 -10.043 8.596 1.00 89.50 169 ALA A O 1
ATOM 1358 N N . ARG A 1 170 ? -3.576 -12.121 9.066 1.00 86.75 170 ARG A N 1
ATOM 1359 C CA . ARG A 1 170 ? -2.147 -11.787 9.246 1.00 86.75 170 ARG A CA 1
ATOM 1360 C C . ARG A 1 170 ? -1.258 -12.162 8.065 1.00 86.75 170 ARG A C 1
ATOM 1362 O O . ARG A 1 170 ? -0.118 -11.708 8.003 1.00 86.75 170 ARG A O 1
ATOM 1369 N N . THR A 1 171 ? -1.747 -12.985 7.142 1.00 92.44 171 THR A N 1
ATOM 1370 C CA . THR A 1 171 ? -0.988 -13.394 5.953 1.00 92.44 171 THR A CA 1
ATOM 1371 C C . THR A 1 171 ? -1.242 -12.431 4.789 1.00 92.44 171 THR A C 1
ATOM 1373 O O . THR A 1 171 ? -2.340 -11.878 4.687 1.00 92.44 171 THR A O 1
ATOM 1376 N N . PRO A 1 172 ? -0.281 -12.248 3.861 1.00 92.69 172 PRO A N 1
ATOM 1377 C CA . PRO A 1 172 ? -0.493 -11.428 2.666 1.00 92.69 172 PRO A CA 1
ATOM 1378 C C . PRO A 1 172 ? -1.742 -11.821 1.866 1.00 92.69 172 PRO A C 1
ATOM 1380 O O . PRO A 1 172 ? -2.469 -10.960 1.379 1.00 92.69 172 PRO A O 1
ATOM 1383 N N . MET A 1 173 ? -2.029 -13.122 1.768 1.00 93.75 173 MET A N 1
ATOM 1384 C CA . MET A 1 173 ? -3.198 -13.624 1.046 1.00 93.75 173 MET A CA 1
ATOM 1385 C C . MET A 1 173 ? -4.511 -13.233 1.735 1.00 93.75 173 MET A C 1
ATOM 1387 O O . MET A 1 173 ? -5.381 -12.663 1.084 1.00 93.75 173 MET A O 1
ATOM 1391 N N . ALA A 1 174 ? -4.619 -13.436 3.053 1.00 95.12 174 ALA A N 1
ATOM 1392 C CA . ALA A 1 174 ? -5.813 -13.057 3.810 1.00 95.12 174 ALA A CA 1
ATOM 1393 C C . ALA A 1 174 ? -6.051 -11.538 3.796 1.00 95.12 174 ALA A C 1
ATOM 1395 O O . ALA A 1 174 ? -7.187 -11.083 3.678 1.00 95.12 174 ALA A O 1
ATOM 1396 N N . ILE A 1 175 ? -4.977 -10.742 3.863 1.00 96.06 175 ILE A N 1
ATOM 1397 C CA . ILE A 1 175 ? -5.060 -9.280 3.766 1.00 96.06 175 ILE A CA 1
ATOM 1398 C C . ILE A 1 175 ? -5.555 -8.856 2.379 1.00 96.06 175 ILE A C 1
ATOM 1400 O O . ILE A 1 175 ? -6.425 -7.992 2.291 1.00 96.06 175 ILE A O 1
ATOM 1404 N N . ARG A 1 176 ? -5.032 -9.453 1.296 1.00 96.00 176 ARG A N 1
ATOM 1405 C CA . ARG A 1 176 ? -5.522 -9.200 -0.070 1.00 96.00 176 ARG A CA 1
ATOM 1406 C C . ARG A 1 176 ? -7.018 -9.495 -0.168 1.00 96.00 176 ARG A C 1
ATOM 1408 O O . ARG A 1 176 ? -7.761 -8.631 -0.619 1.00 96.00 176 ARG A O 1
ATOM 1415 N N . ASP A 1 177 ? -7.443 -10.680 0.266 1.00 96.31 177 ASP A N 1
ATOM 1416 C CA . ASP A 1 177 ? -8.840 -11.116 0.147 1.00 96.31 177 ASP A CA 1
ATOM 1417 C C . ASP A 1 177 ? -9.786 -10.202 0.914 1.00 96.31 177 ASP A C 1
ATOM 1419 O O . ASP A 1 177 ? -10.839 -9.814 0.407 1.00 96.31 177 ASP A O 1
ATOM 1423 N N . TRP A 1 178 ? -9.372 -9.778 2.107 1.00 97.00 178 TRP A N 1
ATOM 1424 C CA . TRP A 1 178 ? -10.109 -8.786 2.870 1.00 97.00 178 TRP A CA 1
ATOM 1425 C C . TRP A 1 178 ? -10.191 -7.433 2.146 1.00 97.00 178 TRP A C 1
ATOM 1427 O O . TRP A 1 178 ? -11.278 -6.861 2.059 1.00 97.00 178 TRP A O 1
ATOM 1437 N N . LEU A 1 179 ? -9.084 -6.927 1.585 1.00 96.44 179 LEU A N 1
ATOM 1438 C CA . LEU A 1 179 ? -9.079 -5.662 0.840 1.00 96.44 179 LEU A CA 1
ATOM 1439 C C . LEU A 1 179 ? -9.999 -5.710 -0.384 1.00 96.44 179 LEU A C 1
ATOM 1441 O O . LEU A 1 179 ? -10.758 -4.768 -0.605 1.00 96.44 179 LEU A O 1
ATOM 1445 N N . ASP A 1 180 ? -9.954 -6.788 -1.166 1.00 96.06 180 ASP A N 1
ATOM 1446 C CA . ASP A 1 180 ? -10.813 -6.940 -2.343 1.00 96.06 180 ASP A CA 1
ATOM 1447 C C . ASP A 1 180 ? -12.296 -7.069 -1.941 1.00 96.06 180 ASP A C 1
ATOM 1449 O O . ASP A 1 180 ? -13.159 -6.451 -2.566 1.00 96.06 180 ASP A O 1
ATOM 1453 N N . ALA A 1 181 ? -12.604 -7.779 -0.849 1.00 96.31 181 ALA A N 1
ATOM 1454 C CA . ALA A 1 181 ? -13.967 -7.873 -0.324 1.00 96.31 181 ALA A CA 1
ATOM 1455 C C . ALA A 1 181 ? -14.510 -6.517 0.158 1.00 96.31 181 ALA A C 1
ATOM 1457 O O . ALA A 1 181 ? -15.674 -6.192 -0.082 1.00 96.31 181 ALA A O 1
ATOM 1458 N N . VAL A 1 182 ? -13.681 -5.712 0.829 1.00 95.31 182 VAL A N 1
ATOM 1459 C CA . VAL A 1 182 ? -14.072 -4.363 1.262 1.00 95.31 182 VAL A CA 1
ATOM 1460 C C . VAL A 1 182 ? -14.242 -3.427 0.069 1.00 95.31 182 VAL A C 1
ATOM 1462 O O . VAL A 1 182 ? -15.193 -2.647 0.044 1.00 95.31 182 VAL A O 1
ATOM 1465 N N . LEU A 1 183 ? -13.368 -3.514 -0.935 1.00 94.06 183 LEU A N 1
ATOM 1466 C CA . LEU A 1 183 ? -13.487 -2.703 -2.142 1.00 94.06 183 LEU A CA 1
ATOM 1467 C C . LEU A 1 183 ? -14.801 -2.975 -2.878 1.00 94.06 183 LEU A C 1
ATOM 1469 O O . LEU A 1 183 ? -15.474 -2.031 -3.275 1.00 94.06 183 LEU A O 1
ATOM 1473 N N . LYS A 1 184 ? -15.207 -4.243 -2.997 1.00 94.31 184 LYS A N 1
ATOM 1474 C CA . LYS A 1 184 ? -16.485 -4.595 -3.623 1.00 94.31 184 LYS A CA 1
ATOM 1475 C C . LYS A 1 184 ? -17.666 -3.906 -2.924 1.00 94.31 184 LYS A C 1
ATOM 1477 O O . LYS A 1 184 ? -18.497 -3.292 -3.581 1.00 94.31 184 LYS A O 1
ATOM 1482 N N . LYS A 1 185 ? -17.681 -3.905 -1.586 1.00 92.50 185 LYS A N 1
ATOM 1483 C CA . LYS A 1 185 ? -18.701 -3.194 -0.789 1.00 92.50 185 LYS A CA 1
ATOM 1484 C C . LYS A 1 185 ? -18.664 -1.673 -0.966 1.00 92.50 185 LYS A C 1
ATOM 1486 O O . LYS A 1 185 ? -19.665 -1.007 -0.726 1.00 92.50 185 LYS A O 1
ATOM 1491 N N . PHE A 1 186 ? -17.505 -1.111 -1.303 1.00 89.19 186 PHE A N 1
ATOM 1492 C CA . PHE A 1 186 ? -17.356 0.316 -1.585 1.00 89.19 186 PHE A CA 1
ATOM 1493 C C . PHE A 1 186 ? -17.916 0.686 -2.965 1.00 89.19 186 PHE A C 1
ATOM 1495 O O . PHE A 1 186 ? -18.515 1.748 -3.102 1.00 89.19 186 PHE A O 1
ATOM 1502 N N . GLU A 1 187 ? -17.727 -0.180 -3.964 1.00 87.75 187 GLU A N 1
ATOM 1503 C CA . GLU A 1 187 ? -18.213 0.007 -5.339 1.00 87.75 187 GLU A CA 1
ATOM 1504 C C . GLU A 1 187 ? -19.732 -0.197 -5.472 1.00 87.75 187 GLU A C 1
ATOM 1506 O O . GLU A 1 187 ? -20.350 0.378 -6.361 1.00 87.75 187 GLU A O 1
ATOM 1511 N N . GLU A 1 188 ? -20.342 -0.973 -4.573 1.00 86.75 188 GLU A N 1
ATOM 1512 C CA . GLU A 1 188 ? -21.797 -1.185 -4.499 1.00 86.75 188 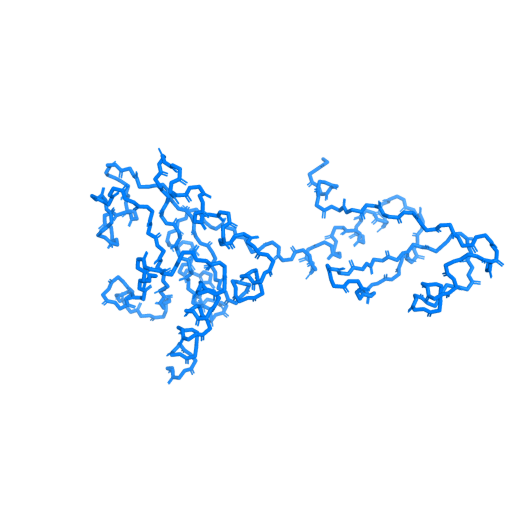GLU A CA 1
ATOM 1513 C C . GLU A 1 188 ? -22.574 0.014 -3.899 1.00 86.75 188 GLU A C 1
ATOM 1515 O O . GLU A 1 188 ? -23.805 -0.016 -3.877 1.00 86.75 188 GLU A O 1
ATOM 1520 N N . LYS A 1 189 ? -21.877 1.057 -3.419 1.00 74.75 189 LYS A N 1
ATOM 1521 C CA . LYS A 1 189 ? -22.441 2.296 -2.845 1.00 74.75 189 LYS A CA 1
ATOM 1522 C C . LYS A 1 189 ? -22.279 3.511 -3.764 1.00 74.75 189 LYS A C 1
ATOM 1524 O O . LYS A 1 189 ? -23.306 4.179 -3.998 1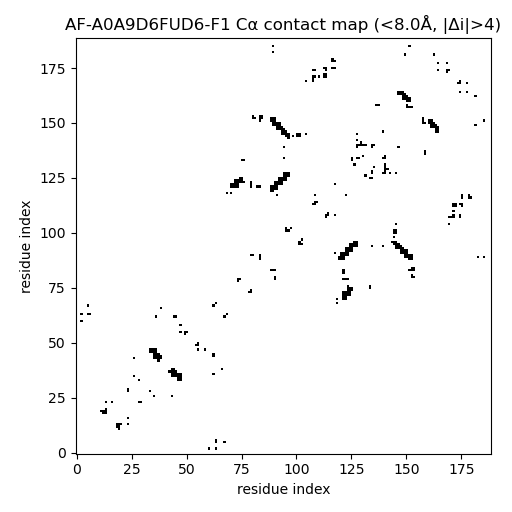.00 74.75 189 LYS A O 1
#

Solvent-accessible surface area (backbone atoms only — not comparable to full-atom values): 11133 Å² total; per-residue (Å²): 127,79,68,60,83,78,56,85,89,80,86,80,72,37,68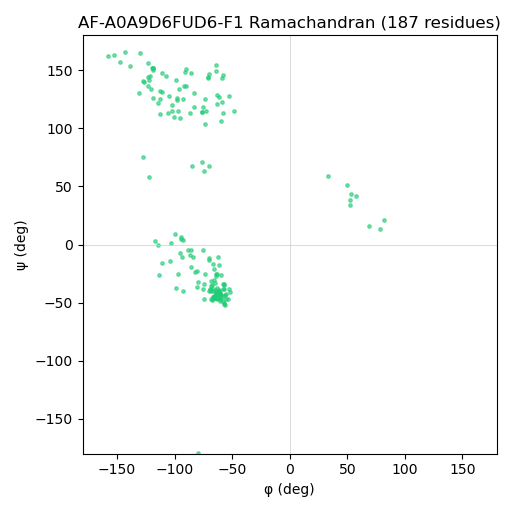,96,69,75,32,61,51,68,59,34,59,76,70,64,62,86,62,84,92,70,57,72,43,57,48,98,87,69,47,79,74,46,66,67,87,64,84,53,71,66,61,43,48,52,49,49,55,51,49,40,66,70,68,56,67,67,66,66,70,32,79,47,67,70,64,41,32,54,50,11,50,75,69,73,26,41,31,37,36,39,35,38,38,102,47,69,70,24,53,51,48,53,50,27,61,65,29,77,77,15,40,68,56,51,65,63,33,41,34,31,50,46,67,54,35,86,88,30,67,68,26,57,68,62,73,44,43,86,53,92,56,47,46,46,38,39,31,45,44,80,50,95,59,31,70,81,59,56,47,66,65,56,93,82,48,67,47,38,65,49,42,28,53,50,51,52,56,51,48,52,62,57,73,76,107

Foldseek 3Di:
DVLVVVDDDDDDDCVVVPPPVVVCVQQVPDDPPWAFDAAPVRHTPDTDDDDDPVSSVVVSVVSCVVRVPPQPADADDVVQLVVCVVVVAKAKEKAAEPDPLRVLQVVLCVDPLNVVLCSRHRHYYDYQDQPPVVCVLLVNNPPPHMWIWIFRSPDPRRSVVIDTQDPPQRHSVSNSVSSVVVVVVSVVD

Secondary structure (DSSP, 8-state):
--SGGG--------GGGTS-HHHHHHTT--SSS--EEE-TTS-EEEE----SHHHHHHHHHHHHHHH-----EESSHHHHHHHHHHHT--EEEEEE-SSHHHHHHHHHHTSHHHHHHHTTSEEEEEE--TT-HHHHHTT-TT-SS-EEEEE-TTSS-GGGS-EEPPTT--SHHHHHHHHHHHHHHHHT-

Radius of gyration: 20.9 Å; Cα contacts (8 Å, |Δi|>4): 247; chains: 1; bounding box: 48×31×57 Å

Nearest PDB structures (foldseek):
  2lns-assembly1_B  TM=6.908E-01  e=6.867E-04  Homo sapiens
  5gu7-assembly1_C  TM=4.810E-01  e=1.202E-03  Homo sapiens
  5gu6-assembly1_A  TM=4.800E-01  e=1.279E-03  Homo sapiens
  3vww-assembly1_A  TM=6.931E-01  e=8.249E-02  Homo sapiens
  5hqp-assembly1_C  TM=5.061E-01  e=1.743E-02  Homo sapiens

Mean predicted aligned error: 11.01 Å

pLDDT: mean 87.2, std 9.93, range [42.34, 97.0]